Protein AF-A0A6J7ZZ21-F1 (afdb_monomer_lite)

Organism: Mytilus coruscus (NCBI:txid42192)

Structure (mmCIF, N/CA/C/O backbone):
data_AF-A0A6J7ZZ21-F1
#
_entry.id   AF-A0A6J7ZZ21-F1
#
loop_
_atom_site.group_PDB
_atom_site.id
_atom_site.type_symbol
_atom_site.label_atom_id
_atom_site.label_alt_id
_atom_site.label_comp_id
_atom_site.label_asym_id
_atom_site.label_entity_id
_atom_site.label_seq_id
_atom_site.pdbx_PDB_ins_code
_atom_site.Cartn_x
_atom_site.Cartn_y
_atom_site.Cartn_z
_atom_site.occupancy
_atom_site.B_iso_or_equiv
_atom_site.auth_seq_id
_atom_site.auth_comp_id
_atom_site.auth_asym_id
_atom_site.auth_atom_id
_atom_site.pdbx_PDB_model_num
ATOM 1 N N . MET A 1 1 ? 18.923 -5.730 -14.242 1.00 48.94 1 MET A N 1
ATOM 2 C CA . MET A 1 1 ? 19.112 -4.753 -13.134 1.00 48.94 1 MET A CA 1
ATOM 3 C C . MET A 1 1 ? 18.508 -3.430 -13.574 1.00 48.94 1 MET A C 1
ATOM 5 O O . MET A 1 1 ? 18.834 -2.994 -14.668 1.00 48.94 1 MET A O 1
ATOM 9 N N . TYR A 1 2 ? 17.588 -2.853 -12.798 1.00 64.50 2 TYR A N 1
ATOM 10 C CA . TYR A 1 2 ? 16.807 -1.683 -13.219 1.00 64.50 2 TYR A CA 1
ATOM 11 C C . TYR A 1 2 ? 16.908 -0.584 -12.157 1.00 64.50 2 TYR A C 1
ATOM 13 O O . TYR A 1 2 ? 16.143 -0.580 -11.195 1.00 64.50 2 TYR A O 1
ATOM 21 N N . SER A 1 3 ? 17.887 0.301 -12.333 1.00 72.06 3 SER A N 1
ATOM 22 C CA . SER A 1 3 ? 18.038 1.547 -11.580 1.00 72.06 3 SER A CA 1
ATOM 23 C C . SER A 1 3 ? 17.972 2.707 -12.571 1.00 72.06 3 SER A C 1
ATOM 25 O O . SER A 1 3 ? 18.449 2.561 -13.698 1.00 72.06 3 SER A O 1
ATOM 27 N N . ASP A 1 4 ? 17.393 3.841 -12.173 1.00 74.94 4 ASP A N 1
ATOM 28 C CA . ASP A 1 4 ? 17.348 5.041 -13.026 1.00 74.94 4 ASP A CA 1
ATOM 29 C C . ASP A 1 4 ? 18.760 5.605 -13.292 1.00 74.94 4 ASP A C 1
ATOM 31 O O . ASP A 1 4 ? 18.955 6.315 -14.274 1.00 74.94 4 ASP A O 1
ATOM 35 N N . GLU A 1 5 ? 19.739 5.284 -12.435 1.00 80.75 5 GLU A N 1
ATOM 36 C CA . GLU A 1 5 ? 21.124 5.769 -12.527 1.00 80.75 5 GLU A CA 1
ATOM 37 C C . GLU A 1 5 ? 22.011 4.897 -13.454 1.00 80.75 5 GLU A C 1
ATOM 39 O O . GLU A 1 5 ? 23.213 5.129 -13.558 1.00 80.75 5 GLU A O 1
ATOM 44 N N . TYR A 1 6 ? 21.453 3.876 -14.126 1.00 82.38 6 TYR A N 1
ATOM 45 C CA . TYR A 1 6 ? 22.188 3.071 -15.113 1.00 82.38 6 TYR A CA 1
ATOM 46 C C . TYR A 1 6 ? 22.111 3.685 -16.520 1.00 82.38 6 TYR A C 1
ATOM 48 O O . TYR A 1 6 ? 21.067 3.654 -17.178 1.00 82.38 6 TYR A O 1
ATOM 56 N N . GLU A 1 7 ? 23.245 4.177 -17.016 1.00 79.62 7 GLU A N 1
ATOM 57 C CA . GLU A 1 7 ? 23.373 4.687 -18.383 1.00 79.62 7 GLU A CA 1
ATOM 58 C C . GLU A 1 7 ? 23.374 3.557 -19.429 1.00 79.62 7 GLU A C 1
ATOM 60 O O . GLU A 1 7 ? 24.101 2.565 -19.333 1.00 79.62 7 GLU A O 1
ATOM 65 N N . HIS A 1 8 ? 22.546 3.700 -20.468 1.00 78.88 8 HIS A N 1
ATOM 66 C CA . HIS A 1 8 ? 22.342 2.640 -21.452 1.00 78.88 8 HIS A CA 1
ATOM 67 C C . HIS A 1 8 ? 23.545 2.476 -22.393 1.00 78.88 8 HIS A C 1
ATOM 69 O O . HIS A 1 8 ? 23.842 3.358 -23.194 1.00 78.88 8 HIS A O 1
ATOM 75 N N . GLY A 1 9 ? 24.182 1.304 -22.337 1.00 80.75 9 GLY A N 1
ATOM 76 C CA . GLY A 1 9 ? 25.373 0.962 -23.125 1.00 80.75 9 GLY A CA 1
ATOM 77 C C . GLY A 1 9 ? 26.645 0.843 -22.281 1.00 80.75 9 GLY A C 1
ATOM 78 O O . GLY A 1 9 ? 27.636 0.292 -22.757 1.00 80.75 9 GLY A O 1
ATOM 79 N N . THR A 1 10 ? 26.610 1.288 -21.023 1.00 85.69 10 THR A N 1
ATOM 80 C CA . THR A 1 10 ? 27.726 1.154 -20.082 1.00 85.69 10 THR A CA 1
ATOM 81 C C . THR A 1 10 ? 27.953 -0.311 -19.705 1.00 85.69 10 THR A C 1
ATOM 83 O O . THR A 1 10 ? 27.031 -1.027 -19.317 1.00 85.69 10 THR A O 1
ATOM 86 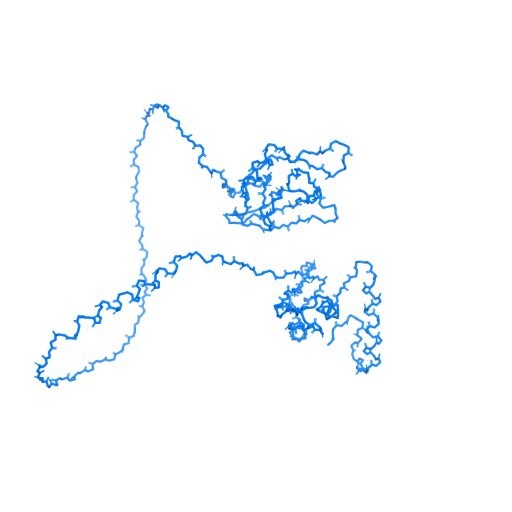N N . VAL A 1 11 ? 29.203 -0.775 -19.796 1.00 90.00 11 VAL A N 1
ATOM 87 C CA . VAL A 1 11 ? 29.568 -2.148 -19.420 1.00 90.00 11 VAL A CA 1
ATOM 88 C C . VAL A 1 11 ? 29.451 -2.313 -17.904 1.00 90.00 11 VAL A C 1
ATOM 90 O O . VAL A 1 11 ? 30.160 -1.658 -17.140 1.00 90.00 11 VAL A O 1
ATOM 93 N N . LEU A 1 12 ? 28.574 -3.222 -17.472 1.00 88.31 12 LEU A N 1
ATOM 94 C CA . LEU A 1 12 ? 28.412 -3.585 -16.066 1.00 88.31 12 LEU A CA 1
ATOM 95 C C . LEU A 1 12 ? 29.657 -4.330 -15.563 1.00 88.31 12 LEU A C 1
ATOM 97 O O . LEU A 1 12 ? 29.828 -5.524 -15.798 1.00 88.31 12 LEU A O 1
ATOM 101 N N . THR A 1 13 ? 30.517 -3.594 -14.866 1.00 93.00 13 THR A N 1
ATOM 102 C CA . THR A 1 13 ? 31.615 -4.114 -14.039 1.00 93.00 13 THR A CA 1
ATOM 103 C C . THR A 1 13 ? 31.233 -3.998 -12.565 1.00 93.00 13 THR A C 1
ATOM 105 O O . THR A 1 13 ? 30.360 -3.198 -12.230 1.00 93.00 13 THR A O 1
ATOM 108 N N . ASP A 1 14 ? 31.897 -4.740 -11.676 1.00 92.44 14 ASP A N 1
ATOM 109 C CA . ASP A 1 14 ? 31.589 -4.717 -10.235 1.00 92.44 14 ASP A CA 1
ATOM 110 C C . ASP A 1 14 ? 31.615 -3.296 -9.655 1.00 92.44 14 ASP A C 1
ATOM 112 O O . ASP A 1 14 ? 30.693 -2.900 -8.947 1.00 92.44 14 ASP A O 1
ATOM 116 N N . ARG A 1 15 ? 32.606 -2.487 -10.056 1.00 92.69 15 ARG A N 1
ATOM 117 C CA . ARG A 1 15 ? 32.701 -1.074 -9.672 1.00 92.69 15 ARG A CA 1
ATOM 118 C C . ARG A 1 15 ? 31.529 -0.239 -10.195 1.00 92.69 15 ARG A C 1
ATOM 120 O O . ARG A 1 15 ? 30.973 0.540 -9.440 1.00 92.69 15 ARG A O 1
ATOM 127 N N . VAL A 1 16 ? 31.124 -0.409 -11.456 1.00 90.56 16 VAL A N 1
ATOM 128 C CA . VAL A 1 16 ? 29.953 0.305 -12.007 1.00 90.56 16 VAL A CA 1
ATOM 129 C C . VAL A 1 16 ? 28.674 -0.091 -11.259 1.00 90.56 16 VAL A C 1
ATOM 131 O O . VAL A 1 16 ? 27.819 0.751 -11.009 1.00 90.56 16 VAL A O 1
ATOM 134 N N . ILE A 1 17 ? 28.544 -1.359 -10.861 1.00 89.06 17 ILE A N 1
ATOM 135 C CA . ILE A 1 17 ? 27.413 -1.838 -10.055 1.00 89.06 17 ILE A CA 1
ATOM 136 C C . ILE A 1 17 ? 27.442 -1.221 -8.645 1.00 89.06 17 ILE A C 1
ATOM 138 O O . ILE A 1 17 ? 26.391 -0.828 -8.141 1.00 89.06 17 ILE A O 1
ATOM 142 N N . GLU A 1 18 ? 28.621 -1.097 -8.030 1.00 91.38 18 GLU A N 1
ATOM 143 C CA . GLU A 1 18 ? 28.828 -0.436 -6.734 1.00 91.38 18 GLU A CA 1
ATOM 144 C C . GLU A 1 18 ? 28.534 1.075 -6.800 1.00 91.38 18 GLU A C 1
ATOM 146 O O . GLU A 1 18 ? 27.751 1.576 -5.991 1.00 91.38 18 GLU A O 1
ATOM 151 N N . ASP A 1 19 ? 29.050 1.775 -7.817 1.00 92.12 19 ASP A N 1
ATOM 152 C CA . ASP A 1 19 ? 28.809 3.201 -8.071 1.00 92.12 19 ASP A CA 1
ATOM 153 C C . ASP A 1 19 ? 27.297 3.486 -8.263 1.00 92.12 19 ASP A C 1
ATOM 155 O O . ASP A 1 19 ? 26.768 4.459 -7.720 1.00 92.12 19 ASP A O 1
ATOM 159 N N . ILE A 1 20 ? 26.564 2.636 -9.001 1.00 90.69 20 ILE A N 1
ATOM 160 C CA . ILE A 1 20 ? 25.097 2.746 -9.176 1.00 90.69 20 ILE A CA 1
ATOM 161 C C . ILE A 1 20 ? 24.361 2.422 -7.863 1.00 90.69 20 ILE A C 1
ATOM 163 O O . ILE A 1 20 ? 23.366 3.073 -7.529 1.00 90.69 20 ILE A O 1
ATOM 167 N N . PHE A 1 21 ? 24.841 1.439 -7.095 1.00 90.00 21 PHE A N 1
ATOM 168 C CA . PHE A 1 21 ? 24.252 1.069 -5.807 1.00 90.00 21 PHE A CA 1
ATOM 169 C C . PHE A 1 21 ? 24.362 2.194 -4.774 1.00 90.00 21 PHE A C 1
ATOM 171 O O . PHE A 1 21 ? 23.358 2.530 -4.139 1.00 90.00 21 PHE A O 1
ATOM 178 N N . GLU A 1 22 ? 25.530 2.830 -4.631 1.00 91.25 22 GLU A N 1
ATOM 179 C CA . GLU A 1 22 ? 25.671 3.981 -3.735 1.00 91.25 22 GLU A CA 1
ATOM 180 C C . GLU A 1 22 ? 24.749 5.131 -4.167 1.00 91.25 22 GLU A C 1
ATOM 182 O O . GLU A 1 22 ? 24.033 5.689 -3.328 1.00 91.25 22 GLU A O 1
ATOM 187 N N . GLN A 1 23 ? 24.686 5.443 -5.467 1.00 89.75 23 GLN A N 1
ATOM 188 C CA . GLN A 1 23 ? 23.820 6.503 -5.992 1.00 89.75 23 GLN A CA 1
ATOM 189 C C . GLN A 1 23 ? 22.333 6.258 -5.686 1.00 89.75 23 GLN A C 1
ATOM 191 O O . GLN A 1 23 ? 21.669 7.160 -5.163 1.00 89.75 23 GLN A O 1
ATOM 196 N N . GLU A 1 24 ? 21.805 5.048 -5.909 1.00 88.94 24 GLU A N 1
ATOM 197 C CA . GLU A 1 24 ? 20.402 4.746 -5.589 1.00 88.94 24 GLU A CA 1
ATOM 198 C C . GLU A 1 24 ? 20.129 4.821 -4.077 1.00 88.94 24 GLU A C 1
ATOM 200 O O . GLU A 1 24 ? 19.137 5.421 -3.654 1.00 88.94 24 GLU A O 1
ATOM 205 N N . ILE A 1 25 ? 21.020 4.289 -3.233 1.00 88.69 25 ILE A N 1
ATOM 206 C CA . ILE A 1 25 ? 20.873 4.377 -1.771 1.00 88.69 25 ILE A CA 1
ATOM 207 C C . ILE A 1 25 ? 20.900 5.843 -1.304 1.00 88.69 25 ILE A C 1
ATOM 209 O O . ILE A 1 25 ? 20.062 6.259 -0.496 1.00 88.69 25 ILE A O 1
ATOM 213 N N . MET A 1 26 ? 21.799 6.666 -1.847 1.00 89.94 26 MET A N 1
ATOM 214 C CA . MET A 1 26 ? 21.914 8.094 -1.525 1.00 89.94 26 MET A CA 1
ATOM 215 C C . MET A 1 26 ? 20.734 8.928 -2.052 1.00 89.94 26 MET A C 1
ATOM 217 O O . MET A 1 26 ? 20.328 9.904 -1.412 1.00 89.94 26 MET A O 1
ATOM 221 N N . LYS A 1 27 ? 20.125 8.524 -3.171 1.00 87.50 27 LYS A N 1
ATOM 222 C CA . LYS A 1 27 ? 18.859 9.062 -3.692 1.00 87.50 27 LYS A CA 1
ATOM 223 C C . LYS A 1 27 ? 17.683 8.705 -2.779 1.00 87.50 27 LYS A C 1
ATOM 225 O O . LYS A 1 27 ? 16.914 9.594 -2.408 1.00 87.50 27 LYS A O 1
ATOM 230 N N . VAL A 1 28 ? 17.577 7.446 -2.350 1.00 87.50 28 VAL A N 1
ATOM 231 C CA . VAL A 1 28 ? 16.485 6.948 -1.495 1.00 87.50 28 VAL A CA 1
ATOM 232 C C . VAL A 1 28 ? 16.473 7.593 -0.104 1.00 87.50 28 VAL A C 1
ATOM 234 O O . VAL A 1 28 ? 15.395 7.838 0.436 1.00 87.50 28 VAL A O 1
ATOM 237 N N . ARG A 1 29 ? 17.632 7.980 0.448 1.00 86.19 29 ARG A N 1
ATOM 238 C CA . ARG A 1 29 ? 17.735 8.722 1.728 1.00 86.19 29 ARG A CA 1
ATOM 239 C C . ARG A 1 29 ? 16.997 10.074 1.752 1.00 86.19 29 ARG A C 1
ATOM 241 O O . ARG A 1 29 ? 16.808 10.632 2.833 1.00 86.19 29 ARG A O 1
ATOM 248 N N . LYS A 1 30 ? 16.599 10.628 0.601 1.00 86.69 30 LYS A N 1
ATOM 249 C CA . LYS A 1 30 ? 15.877 11.908 0.498 1.00 86.69 30 LYS A CA 1
ATOM 250 C C . LYS A 1 30 ? 14.375 11.705 0.739 1.00 86.69 30 LYS A C 1
ATOM 252 O O . LYS A 1 30 ? 13.786 10.738 0.268 1.00 86.69 30 LYS A O 1
ATOM 257 N N . SER A 1 31 ? 13.731 12.633 1.449 1.00 82.50 31 SER A N 1
ATOM 258 C CA . SER A 1 31 ? 12.280 12.567 1.691 1.00 82.50 31 SER A CA 1
ATOM 259 C C . SER A 1 31 ? 11.491 12.629 0.377 1.00 82.50 31 SER A C 1
ATOM 261 O O . SER A 1 31 ? 11.836 13.406 -0.513 1.00 82.50 31 SER A O 1
ATOM 263 N N . LYS A 1 32 ? 10.417 11.832 0.275 1.00 80.88 32 LYS A N 1
ATOM 264 C CA . LYS A 1 32 ? 9.595 11.632 -0.939 1.00 80.88 32 LYS A CA 1
ATOM 265 C C . LYS A 1 32 ? 10.346 11.008 -2.134 1.00 80.88 32 LYS A C 1
ATOM 267 O O . LYS A 1 32 ? 9.912 11.169 -3.273 1.00 80.88 32 LYS A O 1
ATOM 272 N N . SER A 1 33 ? 11.447 10.297 -1.889 1.00 84.44 33 SER A N 1
ATOM 273 C CA . SER A 1 33 ? 12.094 9.447 -2.892 1.00 84.44 33 SER A CA 1
ATOM 274 C C . SER A 1 33 ? 11.173 8.311 -3.369 1.00 84.44 33 SER A C 1
ATOM 276 O O . SER A 1 33 ? 10.259 7.880 -2.664 1.00 84.44 33 SER A O 1
ATOM 278 N N . ILE A 1 34 ? 11.426 7.820 -4.584 1.00 84.25 34 ILE A N 1
ATOM 279 C CA . ILE A 1 34 ? 10.888 6.546 -5.081 1.00 84.25 34 ILE A CA 1
ATOM 280 C C . ILE A 1 34 ? 11.927 5.467 -4.755 1.00 84.25 34 ILE A C 1
ATOM 282 O O . ILE A 1 34 ? 13.125 5.720 -4.889 1.00 84.25 34 ILE A O 1
ATOM 286 N N . VAL A 1 35 ? 11.474 4.286 -4.331 1.00 86.44 35 VAL A N 1
ATOM 287 C CA . VAL A 1 35 ? 12.334 3.129 -4.028 1.00 86.44 35 VAL A CA 1
ATOM 288 C C . VAL A 1 35 ? 12.239 2.069 -5.128 1.00 86.44 35 VAL A C 1
ATOM 290 O O . VAL A 1 35 ? 11.198 1.925 -5.770 1.00 86.44 35 VAL A O 1
ATOM 293 N N . GLY A 1 36 ? 13.332 1.346 -5.353 1.00 88.31 36 GLY A N 1
ATOM 294 C CA . GLY A 1 36 ? 13.475 0.280 -6.335 1.00 88.31 36 GLY A CA 1
ATOM 295 C C . GLY A 1 36 ? 13.470 -1.126 -5.724 1.00 88.31 36 GLY A C 1
ATOM 296 O O . GLY A 1 36 ? 13.055 -1.368 -4.587 1.00 88.31 36 GLY A O 1
ATOM 297 N N . ILE A 1 37 ? 13.948 -2.092 -6.512 1.00 90.69 37 ILE A N 1
ATOM 298 C CA . ILE A 1 37 ? 13.979 -3.514 -6.137 1.00 90.69 37 ILE A CA 1
ATOM 299 C C . ILE A 1 37 ? 14.973 -3.790 -4.995 1.00 90.69 37 ILE A C 1
ATOM 301 O O . ILE A 1 37 ? 14.740 -4.672 -4.169 1.00 90.69 37 ILE A O 1
ATOM 305 N N . TRP A 1 38 ? 16.053 -3.009 -4.883 1.00 91.12 38 TRP A N 1
ATOM 306 C CA . TRP A 1 38 ? 17.060 -3.175 -3.833 1.00 91.12 38 TRP A CA 1
ATOM 307 C C . TRP A 1 38 ? 16.510 -2.936 -2.427 1.00 91.12 38 TRP A C 1
ATOM 309 O O . TRP A 1 38 ? 16.866 -3.666 -1.499 1.00 91.12 38 TRP A O 1
ATOM 319 N N . GLN A 1 39 ? 15.566 -2.009 -2.256 1.00 91.94 39 GLN A N 1
ATOM 320 C CA . GLN A 1 39 ? 14.919 -1.824 -0.958 1.00 91.94 39 GLN A CA 1
ATOM 321 C C . GLN A 1 39 ? 13.932 -2.962 -0.646 1.00 91.94 39 GLN A C 1
ATOM 323 O O . GLN A 1 39 ? 13.728 -3.254 0.528 1.00 91.94 39 GLN A O 1
ATOM 328 N N . MET A 1 40 ? 13.409 -3.690 -1.645 1.00 93.25 40 MET A N 1
ATOM 329 C CA . MET A 1 40 ? 12.654 -4.933 -1.406 1.00 93.25 40 MET A CA 1
ATOM 330 C C . MET A 1 40 ? 13.560 -6.080 -0.923 1.00 93.25 40 MET A C 1
ATOM 332 O O . MET A 1 40 ? 13.185 -6.793 0.007 1.00 93.25 40 MET A O 1
ATOM 336 N N . PHE A 1 41 ? 14.768 -6.225 -1.485 1.00 94.00 41 PHE A N 1
ATOM 337 C CA . PHE A 1 41 ? 15.785 -7.173 -0.994 1.00 94.00 41 PHE A CA 1
ATOM 338 C C . PHE A 1 41 ? 16.240 -6.860 0.443 1.00 94.00 41 PHE A C 1
ATOM 340 O O . PHE A 1 41 ? 16.414 -7.767 1.262 1.00 94.00 41 PHE A O 1
ATOM 347 N N . ALA A 1 42 ? 16.406 -5.577 0.778 1.00 93.19 42 ALA A N 1
ATOM 348 C CA . ALA A 1 42 ? 16.677 -5.160 2.152 1.00 93.19 42 ALA A CA 1
ATOM 349 C C . ALA A 1 42 ? 15.482 -5.460 3.077 1.00 93.19 42 ALA A C 1
ATOM 351 O O . ALA A 1 42 ? 15.660 -6.000 4.171 1.00 93.19 42 ALA A O 1
ATOM 352 N N . LEU A 1 43 ? 14.257 -5.169 2.625 1.00 94.50 43 LEU A N 1
ATOM 353 C CA . LEU A 1 43 ? 13.034 -5.347 3.405 1.00 94.50 43 LEU A CA 1
ATOM 354 C C . LEU A 1 43 ? 12.744 -6.821 3.737 1.00 94.50 43 LEU A C 1
ATOM 356 O O . LEU A 1 43 ? 12.359 -7.087 4.873 1.00 94.50 43 LEU A O 1
ATOM 360 N N . SER A 1 44 ? 12.981 -7.781 2.829 1.00 96.06 44 SER A N 1
ATOM 361 C CA . SER A 1 44 ? 12.804 -9.216 3.144 1.00 96.06 44 SER A CA 1
ATOM 362 C C . SER A 1 44 ? 13.706 -9.653 4.305 1.00 96.06 44 SER A C 1
ATOM 364 O O . SER A 1 44 ? 13.274 -10.352 5.224 1.00 96.06 44 SER A O 1
ATOM 366 N N . SER A 1 45 ? 14.946 -9.154 4.308 1.00 95.19 45 SER A N 1
ATOM 367 C CA . SER A 1 45 ? 15.956 -9.447 5.326 1.00 95.19 45 SER A CA 1
ATOM 368 C C . SER A 1 45 ? 15.658 -8.767 6.669 1.00 95.19 45 SER A C 1
ATOM 370 O O . SER A 1 45 ? 15.881 -9.372 7.717 1.00 95.19 45 SER A O 1
ATOM 372 N N . VAL A 1 46 ? 15.112 -7.544 6.661 1.00 94.81 46 VAL A N 1
ATOM 373 C CA . VAL A 1 46 ? 14.681 -6.823 7.877 1.00 94.81 46 VAL A CA 1
ATOM 374 C C . VAL A 1 46 ? 13.422 -7.448 8.486 1.00 94.81 46 VAL A C 1
ATOM 376 O O . VAL A 1 46 ? 13.368 -7.658 9.696 1.00 94.81 46 VAL A O 1
ATOM 379 N N . LEU A 1 47 ? 12.428 -7.794 7.662 1.00 94.50 47 LEU A N 1
ATOM 380 C CA . LEU A 1 47 ? 11.188 -8.447 8.105 1.00 94.50 47 LEU A CA 1
ATOM 381 C C . LEU A 1 47 ? 11.371 -9.934 8.445 1.00 94.50 47 LEU A C 1
ATOM 383 O O . LEU A 1 47 ? 10.438 -10.560 8.947 1.00 94.50 47 LEU A O 1
ATOM 387 N N . LYS A 1 48 ? 12.552 -10.501 8.163 1.00 95.75 48 LYS A N 1
ATOM 388 C CA . LYS A 1 48 ? 12.886 -11.925 8.320 1.00 95.75 48 LYS A CA 1
ATOM 389 C C . LYS A 1 48 ? 11.898 -12.862 7.613 1.00 95.75 48 LYS A C 1
ATOM 391 O O . LYS A 1 48 ? 11.620 -13.967 8.083 1.00 95.75 48 LYS A O 1
ATOM 396 N N . ARG A 1 49 ? 11.345 -12.412 6.485 1.00 96.06 49 ARG A N 1
ATOM 397 C CA . ARG A 1 49 ? 10.309 -13.110 5.713 1.00 96.06 49 ARG A CA 1
ATOM 398 C C . ARG A 1 49 ? 10.502 -12.878 4.214 1.00 96.06 49 ARG A C 1
ATOM 400 O O . ARG A 1 49 ? 10.869 -11.767 3.830 1.00 96.06 49 ARG A O 1
ATOM 407 N N . PRO A 1 50 ? 10.212 -13.872 3.363 1.00 97.00 50 PRO A N 1
ATOM 408 C CA . PRO A 1 50 ? 10.206 -13.700 1.919 1.00 97.00 50 PRO A CA 1
ATOM 409 C C . PRO A 1 50 ? 9.213 -12.628 1.475 1.00 97.00 50 PRO A C 1
ATOM 411 O O . PRO A 1 50 ? 8.155 -12.440 2.082 1.00 97.00 50 PRO A O 1
ATOM 414 N N . ILE A 1 51 ? 9.523 -11.972 0.363 1.00 97.44 51 ILE A N 1
ATOM 415 C CA . ILE A 1 51 ? 8.633 -11.022 -0.300 1.00 97.44 51 ILE A CA 1
ATOM 416 C C . ILE A 1 51 ? 8.382 -11.514 -1.719 1.00 97.44 51 ILE A C 1
ATOM 418 O O . ILE A 1 51 ? 9.316 -11.675 -2.499 1.00 97.44 51 ILE A O 1
ATOM 422 N N . PHE A 1 52 ? 7.123 -11.737 -2.087 1.00 97.38 52 PHE A N 1
ATOM 423 C CA . PHE A 1 52 ? 6.775 -11.958 -3.484 1.00 97.38 52 PHE A CA 1
ATOM 424 C C . PHE A 1 52 ? 6.552 -10.603 -4.158 1.00 97.38 52 PHE A C 1
ATOM 426 O O . PHE A 1 52 ? 5.584 -9.894 -3.870 1.00 97.38 52 PHE A O 1
ATOM 433 N N . SER A 1 53 ? 7.467 -10.246 -5.054 1.00 97.44 53 SER A N 1
ATOM 434 C CA . SER A 1 53 ? 7.436 -9.014 -5.830 1.00 97.44 53 SER A CA 1
ATOM 435 C C . SER A 1 53 ? 6.494 -9.192 -7.021 1.00 97.44 53 SER A C 1
ATOM 437 O O . SER A 1 53 ? 6.786 -9.904 -7.980 1.00 97.44 53 SER A O 1
ATOM 439 N N . VAL A 1 54 ? 5.304 -8.597 -6.946 1.00 96.44 54 VAL A N 1
ATOM 440 C CA . VAL A 1 54 ? 4.250 -8.741 -7.956 1.00 96.44 54 VAL A CA 1
ATOM 441 C C . VAL A 1 54 ? 4.356 -7.593 -8.959 1.00 96.44 54 VAL A C 1
ATOM 443 O O . VAL A 1 54 ? 3.670 -6.580 -8.855 1.00 96.44 54 VAL A O 1
ATOM 446 N N . TYR A 1 55 ? 5.211 -7.725 -9.976 1.00 95.19 55 TYR A N 1
ATOM 447 C CA . TYR A 1 55 ? 5.096 -6.851 -11.155 1.00 95.19 55 TYR A CA 1
ATOM 448 C C . TYR A 1 55 ? 3.754 -7.125 -11.877 1.00 95.19 55 TYR A C 1
ATOM 450 O O . TYR A 1 55 ? 3.329 -8.288 -11.905 1.00 95.19 55 TYR A O 1
ATOM 458 N N . PRO A 1 56 ? 3.076 -6.135 -12.488 1.00 93.00 56 PRO A N 1
ATOM 459 C CA . PRO A 1 56 ? 1.870 -6.360 -13.293 1.00 93.00 56 PRO A CA 1
ATOM 460 C C . PRO A 1 56 ? 2.181 -6.948 -14.682 1.00 93.00 56 PRO A C 1
ATOM 462 O O . PRO A 1 56 ? 3.336 -7.068 -15.094 1.00 93.00 56 PRO A O 1
ATOM 465 N N . LYS A 1 57 ? 1.143 -7.305 -15.451 1.00 91.62 57 LYS A N 1
ATOM 466 C CA . LYS A 1 57 ? 1.251 -7.602 -16.896 1.00 91.62 57 LYS A CA 1
ATOM 467 C C . LYS A 1 57 ? 1.191 -6.298 -17.722 1.00 91.62 57 LYS A C 1
ATOM 469 O O . LYS A 1 57 ? 0.290 -6.120 -18.534 1.00 91.62 57 LYS A O 1
ATOM 474 N N . LYS A 1 58 ? 2.109 -5.360 -17.456 1.00 89.62 58 LYS A N 1
ATOM 475 C CA . LYS A 1 58 ? 2.237 -4.055 -18.141 1.00 89.62 58 LYS A CA 1
ATOM 476 C C . LYS A 1 58 ? 3.710 -3.675 -18.324 1.00 89.62 58 LYS A C 1
ATOM 478 O O . LYS A 1 58 ? 4.566 -4.211 -17.624 1.00 89.62 58 LYS A O 1
ATOM 483 N N . GLY A 1 59 ? 3.989 -2.730 -19.220 1.00 87.31 59 GLY A N 1
ATOM 484 C CA . GLY A 1 59 ? 5.339 -2.245 -19.506 1.00 87.31 59 GLY A CA 1
ATOM 485 C C . GLY A 1 59 ? 6.177 -3.267 -20.272 1.00 87.31 59 GLY A C 1
ATOM 486 O O . GLY A 1 59 ? 5.647 -4.150 -20.947 1.00 87.31 59 GLY A O 1
ATOM 487 N N . ASN A 1 60 ? 7.499 -3.146 -20.161 1.00 84.38 60 ASN A N 1
ATOM 488 C CA . ASN A 1 60 ? 8.450 -4.017 -20.847 1.00 84.38 60 ASN A CA 1
ATOM 489 C C . ASN A 1 60 ? 8.398 -5.471 -20.296 1.00 84.38 60 ASN A C 1
ATOM 491 O O . ASN A 1 60 ? 8.665 -5.680 -19.107 1.00 84.38 60 ASN A O 1
ATOM 495 N N . PRO A 1 61 ? 8.124 -6.497 -21.133 1.00 85.75 61 PRO A N 1
ATOM 496 C CA . PRO A 1 61 ? 8.083 -7.898 -20.703 1.00 85.75 61 PRO A CA 1
ATOM 497 C C . PRO A 1 61 ? 9.407 -8.453 -20.156 1.00 85.75 61 PRO A C 1
ATOM 499 O O . PRO A 1 61 ? 9.376 -9.413 -19.390 1.00 85.75 61 PRO A O 1
ATOM 502 N N . VAL A 1 62 ? 10.557 -7.874 -20.522 1.00 85.56 62 VAL A N 1
ATOM 503 C CA . VAL A 1 62 ? 11.870 -8.247 -19.964 1.00 85.56 62 VAL A CA 1
ATOM 504 C C . VAL A 1 62 ? 11.969 -7.780 -18.513 1.00 85.56 62 VAL A C 1
ATOM 506 O O . VAL A 1 62 ? 12.235 -8.584 -17.629 1.00 85.56 62 VAL A O 1
ATOM 509 N N . VAL A 1 63 ? 11.620 -6.518 -18.245 1.00 84.88 63 VAL A N 1
ATOM 510 C CA . VAL A 1 63 ? 11.578 -5.945 -16.886 1.00 84.88 63 VAL A CA 1
ATOM 511 C C . VAL A 1 63 ? 10.605 -6.715 -15.991 1.00 84.88 63 VAL A C 1
ATOM 513 O O . VAL A 1 63 ? 10.886 -6.950 -14.818 1.00 84.88 63 VAL A O 1
ATOM 516 N N . ARG A 1 64 ? 9.491 -7.205 -16.554 1.00 89.62 64 ARG A N 1
ATOM 517 C CA . ARG A 1 64 ? 8.591 -8.118 -15.841 1.00 89.62 64 ARG A CA 1
ATOM 518 C C . ARG A 1 64 ? 9.285 -9.417 -15.399 1.00 89.62 64 ARG A C 1
ATOM 520 O O . ARG A 1 64 ? 8.950 -9.895 -14.323 1.00 89.62 64 ARG A O 1
ATOM 527 N N . LYS A 1 65 ? 10.196 -10.007 -16.183 1.00 88.12 65 LYS A N 1
ATOM 528 C CA . LYS A 1 65 ? 10.924 -11.229 -15.776 1.00 88.12 65 LYS A CA 1
ATOM 529 C C . LYS A 1 65 ? 11.854 -10.951 -14.591 1.00 88.12 65 LYS A C 1
ATOM 531 O O . LYS A 1 65 ? 11.847 -11.721 -13.639 1.00 88.12 65 LYS A O 1
ATOM 536 N N . ASP A 1 66 ? 12.571 -9.829 -14.630 1.00 88.56 66 ASP A N 1
ATOM 537 C CA . ASP A 1 66 ? 13.499 -9.406 -13.571 1.00 88.56 66 ASP A CA 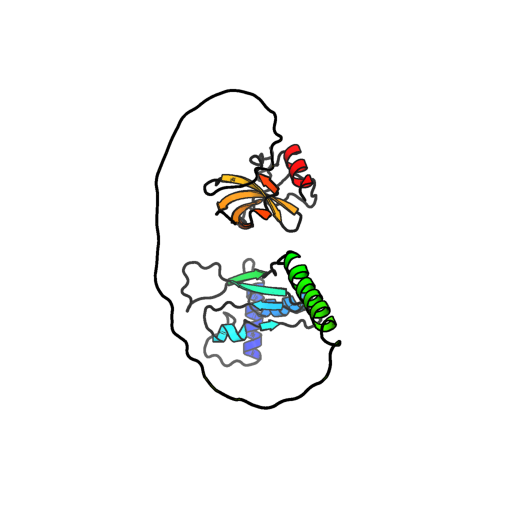1
ATOM 538 C C . ASP A 1 66 ? 12.784 -9.010 -12.263 1.00 88.56 66 ASP A C 1
ATOM 540 O O . ASP A 1 66 ? 13.349 -9.178 -11.186 1.00 88.56 66 ASP A O 1
ATOM 544 N N . LEU A 1 67 ? 11.564 -8.458 -12.336 1.00 92.44 67 LEU A N 1
ATOM 545 C CA . LEU A 1 67 ? 10.874 -7.852 -11.183 1.00 92.44 67 LEU A CA 1
ATOM 546 C C . LEU A 1 67 ? 9.607 -8.594 -10.713 1.00 92.44 67 LEU A C 1
ATOM 548 O O . LEU A 1 67 ? 9.026 -8.213 -9.697 1.00 92.44 67 LEU A O 1
ATOM 552 N N . HIS A 1 68 ? 9.156 -9.642 -11.412 1.00 95.25 68 HIS A N 1
ATOM 553 C CA . HIS A 1 68 ? 8.050 -10.508 -10.975 1.00 95.25 68 HIS A CA 1
ATOM 554 C C . HIS A 1 68 ? 8.582 -11.805 -10.349 1.00 95.25 68 HIS A C 1
ATOM 556 O O . HIS A 1 68 ? 8.482 -12.880 -10.943 1.00 95.25 68 HIS A O 1
ATOM 562 N N . MET A 1 69 ? 9.183 -11.696 -9.165 1.00 95.44 69 MET A N 1
ATOM 563 C CA . MET A 1 69 ? 9.925 -12.787 -8.527 1.00 95.44 69 MET A CA 1
ATOM 564 C C . MET A 1 69 ? 9.670 -12.898 -7.023 1.00 95.44 69 MET A C 1
ATOM 566 O O . MET A 1 69 ? 9.312 -11.926 -6.355 1.00 95.44 69 MET A O 1
ATOM 570 N N . ARG A 1 70 ? 9.912 -14.093 -6.476 1.00 96.38 70 ARG A N 1
ATOM 571 C CA . ARG A 1 70 ? 10.030 -14.307 -5.033 1.00 96.38 70 ARG A CA 1
ATOM 572 C C . ARG A 1 70 ? 11.436 -13.904 -4.577 1.00 96.38 70 ARG A C 1
ATOM 574 O O . ARG A 1 70 ? 12.427 -14.331 -5.156 1.00 96.38 70 ARG A O 1
ATOM 581 N N . ILE A 1 71 ? 11.490 -13.068 -3.549 1.00 96.50 71 ILE A N 1
ATOM 582 C CA . ILE A 1 71 ? 12.698 -12.580 -2.890 1.00 96.50 71 ILE A CA 1
ATOM 583 C C . ILE A 1 71 ? 12.784 -13.287 -1.540 1.00 96.50 71 ILE A C 1
ATOM 585 O O . ILE A 1 71 ? 11.943 -13.043 -0.674 1.00 96.50 71 ILE A O 1
ATOM 589 N N . GLU A 1 72 ? 13.780 -14.144 -1.339 1.00 95.81 72 GLU A N 1
ATOM 590 C CA . GLU A 1 72 ? 13.980 -14.798 -0.041 1.00 95.81 72 GLU A CA 1
ATOM 591 C C . GLU A 1 72 ? 14.576 -13.834 1.004 1.00 95.81 72 GLU A C 1
ATOM 593 O O . GLU A 1 72 ? 15.123 -12.773 0.681 1.00 95.81 72 GLU A O 1
ATOM 598 N N . SER A 1 73 ? 14.463 -14.193 2.285 1.00 93.44 73 SER A N 1
ATOM 599 C CA . SER A 1 73 ? 15.159 -13.502 3.378 1.00 93.44 73 SER A CA 1
ATOM 600 C C . SER A 1 73 ? 16.531 -14.133 3.617 1.00 93.44 73 SER A C 1
ATOM 602 O O . SER A 1 73 ? 16.648 -15.355 3.635 1.00 93.44 73 SER A O 1
ATOM 604 N N . ARG A 1 74 ? 17.561 -13.324 3.909 1.00 88.50 74 ARG A N 1
ATOM 605 C CA . ARG A 1 74 ? 18.869 -13.843 4.368 1.00 88.50 74 ARG A CA 1
ATOM 606 C C . ARG A 1 74 ? 18.807 -14.530 5.739 1.00 88.50 74 ARG A C 1
ATOM 608 O O . ARG A 1 74 ? 19.692 -15.307 6.066 1.00 88.50 74 ARG A O 1
ATOM 615 N N . ASN A 1 75 ? 17.799 -14.204 6.549 1.00 86.12 75 ASN A N 1
ATOM 616 C CA . ASN A 1 75 ? 17.555 -14.774 7.874 1.00 86.12 75 ASN A CA 1
ATOM 617 C C . ASN A 1 75 ? 16.043 -14.984 8.013 1.00 86.12 75 ASN A C 1
ATOM 619 O O . ASN A 1 75 ? 15.315 -14.034 8.301 1.00 86.12 75 ASN A O 1
ATOM 623 N N . GLU A 1 76 ? 15.542 -16.179 7.714 1.00 84.69 76 GLU A N 1
ATOM 624 C CA . GLU A 1 76 ? 14.102 -16.456 7.689 1.00 84.69 76 GLU A CA 1
ATOM 625 C C . GLU A 1 76 ? 13.554 -16.856 9.071 1.00 84.69 76 GLU A C 1
ATOM 627 O O . GLU A 1 76 ? 14.180 -17.607 9.814 1.00 84.69 76 GLU A O 1
ATOM 632 N N . VAL A 1 77 ? 12.369 -16.340 9.410 1.00 86.81 77 VAL A N 1
ATOM 633 C CA . VAL A 1 77 ? 11.569 -16.708 10.597 1.00 86.81 77 VAL A CA 1
ATOM 634 C C . VAL A 1 77 ? 10.179 -17.233 10.198 1.00 86.81 77 VAL A C 1
ATOM 636 O O . VAL A 1 77 ? 9.520 -17.905 10.986 1.00 86.81 77 VAL A O 1
ATOM 639 N N . SER A 1 78 ? 9.716 -16.969 8.970 1.00 89.31 78 SER A N 1
ATOM 640 C CA . SER A 1 78 ? 8.505 -17.582 8.412 1.00 89.31 78 SER A CA 1
ATOM 641 C C . SER A 1 78 ? 8.560 -17.612 6.885 1.00 89.31 78 SER A C 1
ATOM 643 O O . SER A 1 78 ? 8.735 -16.570 6.258 1.00 89.31 78 SER A O 1
ATOM 645 N N . SER A 1 79 ? 8.335 -18.794 6.307 1.00 89.06 79 SER A N 1
ATOM 646 C CA . SER A 1 79 ? 8.356 -19.063 4.860 1.00 89.06 79 SER A CA 1
ATOM 647 C C . SER A 1 79 ? 7.141 -18.538 4.086 1.00 89.06 79 SER A C 1
ATOM 649 O O . SER A 1 79 ? 7.145 -18.527 2.847 1.00 89.06 79 SER A O 1
ATOM 651 N N . ILE A 1 80 ? 6.109 -18.076 4.806 1.00 91.81 80 ILE A N 1
ATOM 652 C CA . ILE A 1 80 ? 4.908 -17.455 4.241 1.00 91.81 80 ILE A CA 1
ATOM 653 C C . ILE A 1 80 ? 5.307 -16.085 3.665 1.00 91.81 80 ILE A C 1
ATOM 655 O O . ILE A 1 80 ? 5.645 -15.182 4.444 1.00 91.81 80 ILE A O 1
ATOM 659 N N . PRO A 1 81 ? 5.253 -15.885 2.336 1.00 94.25 81 PRO A N 1
ATOM 660 C CA . PRO A 1 81 ? 5.693 -14.642 1.722 1.00 94.25 81 PRO A CA 1
ATOM 661 C C . PRO A 1 81 ? 4.723 -13.492 2.012 1.00 94.25 81 PRO A C 1
ATOM 663 O O . PRO A 1 81 ? 3.515 -13.687 2.148 1.00 94.25 81 PRO A O 1
ATOM 666 N N . LEU A 1 82 ? 5.252 -12.272 2.054 1.00 95.56 82 LEU A N 1
ATOM 667 C CA . LEU A 1 82 ? 4.461 -11.048 1.948 1.00 95.56 82 LEU A CA 1
ATOM 668 C C . LEU A 1 82 ? 4.374 -10.648 0.473 1.00 95.56 82 LEU A C 1
ATOM 670 O O . LEU A 1 82 ? 5.398 -10.551 -0.198 1.00 95.56 82 LEU A O 1
ATOM 674 N N . TYR A 1 83 ? 3.174 -10.413 -0.050 1.00 97.06 83 TYR A N 1
ATOM 675 C CA . TYR A 1 83 ? 2.993 -10.024 -1.449 1.00 97.06 83 TYR A CA 1
ATOM 676 C C . TYR A 1 83 ? 2.950 -8.496 -1.566 1.00 97.06 83 TYR A C 1
ATOM 678 O O . TYR A 1 83 ? 2.135 -7.841 -0.915 1.00 97.06 83 TYR A O 1
ATOM 686 N N . ILE A 1 84 ? 3.820 -7.925 -2.400 1.00 97.25 84 ILE A N 1
ATOM 687 C CA . ILE A 1 84 ? 3.900 -6.477 -2.643 1.00 97.25 84 ILE A CA 1
ATOM 688 C C . ILE A 1 84 ? 3.860 -6.243 -4.152 1.00 97.25 84 ILE A C 1
ATOM 690 O O . ILE A 1 84 ? 4.683 -6.787 -4.886 1.00 97.25 84 ILE A O 1
ATOM 694 N N . MET A 1 85 ? 2.903 -5.443 -4.624 1.00 96.50 85 MET A N 1
ATOM 695 C CA . MET A 1 85 ? 2.677 -5.192 -6.046 1.00 96.50 85 MET A CA 1
ATOM 696 C C . MET A 1 85 ? 3.215 -3.840 -6.500 1.00 96.50 85 MET A C 1
ATOM 698 O O . MET A 1 85 ? 2.939 -2.804 -5.893 1.00 96.50 85 MET A O 1
ATOM 702 N N . TRP A 1 86 ? 3.928 -3.860 -7.626 1.00 94.94 86 TRP A N 1
ATOM 703 C CA . TRP A 1 86 ? 4.363 -2.661 -8.333 1.00 94.94 86 TRP A CA 1
ATOM 704 C C . TRP A 1 86 ? 3.159 -1.987 -8.990 1.00 94.94 86 TRP A C 1
ATOM 706 O O . TRP A 1 86 ? 2.407 -2.603 -9.748 1.00 94.94 86 TRP A O 1
ATOM 716 N N . THR A 1 87 ? 2.991 -0.698 -8.728 1.00 93.38 87 THR A N 1
ATOM 717 C CA . THR A 1 87 ? 1.887 0.127 -9.226 1.00 93.38 87 THR A CA 1
ATOM 718 C C . THR A 1 87 ? 2.416 1.475 -9.720 1.00 93.38 87 THR A C 1
ATOM 720 O O . THR A 1 87 ? 3.601 1.790 -9.582 1.00 93.38 87 THR A O 1
ATOM 723 N N . THR A 1 88 ? 1.550 2.274 -10.345 1.00 91.44 88 THR A N 1
ATOM 724 C CA . THR A 1 88 ? 1.897 3.635 -10.764 1.00 91.44 88 THR A CA 1
ATOM 725 C C . THR A 1 88 ? 0.784 4.600 -10.377 1.00 91.44 88 THR A C 1
ATOM 727 O O . THR A 1 88 ? -0.392 4.289 -10.556 1.00 91.44 88 THR A O 1
ATOM 730 N N . THR A 1 89 ? 1.147 5.771 -9.857 1.00 89.38 89 THR A N 1
ATOM 731 C CA . THR A 1 89 ? 0.223 6.897 -9.622 1.00 89.38 89 THR A CA 1
ATOM 732 C C . THR A 1 89 ? 0.102 7.810 -10.848 1.00 89.38 89 THR A C 1
ATOM 734 O O . THR A 1 89 ? -0.688 8.756 -10.852 1.00 89.38 89 THR A O 1
ATOM 737 N N . ARG A 1 90 ? 0.869 7.529 -11.912 1.00 88.19 90 ARG A N 1
ATOM 738 C CA . ARG A 1 90 ? 0.855 8.269 -13.179 1.00 88.19 90 ARG A CA 1
ATOM 739 C C . ARG A 1 90 ? -0.421 7.946 -13.969 1.00 88.19 90 ARG A C 1
ATOM 741 O O . ARG A 1 90 ? -0.663 6.794 -14.325 1.00 88.19 90 ARG A O 1
ATOM 748 N N . LYS A 1 91 ? -1.233 8.967 -14.261 1.00 87.19 91 LYS A N 1
ATOM 749 C CA . LYS A 1 91 ? -2.457 8.841 -15.075 1.00 87.19 91 LYS A CA 1
ATOM 750 C C . LYS A 1 91 ? -2.133 8.748 -16.574 1.00 87.19 91 LYS A C 1
ATOM 752 O O . LYS A 1 91 ? -1.063 9.165 -17.005 1.00 87.19 91 LYS A O 1
ATOM 757 N N . ASN A 1 92 ? -3.082 8.227 -17.355 1.00 82.12 92 ASN A N 1
ATOM 758 C CA . ASN A 1 92 ? -3.113 8.253 -18.829 1.00 82.12 92 ASN A CA 1
ATOM 759 C C . ASN A 1 92 ? -1.862 7.682 -19.536 1.00 82.12 92 ASN A C 1
ATOM 761 O O . ASN A 1 92 ? -1.522 8.085 -20.644 1.00 82.12 92 ASN A O 1
ATOM 765 N N . MET A 1 93 ? -1.177 6.728 -18.901 1.00 84.69 93 MET A N 1
ATOM 766 C CA . MET A 1 93 ? 0.056 6.117 -19.402 1.00 84.69 93 MET A CA 1
ATOM 767 C C . MET A 1 93 ? -0.240 4.886 -20.287 1.00 84.69 93 MET A C 1
ATOM 769 O O . MET A 1 93 ? -0.819 3.918 -19.781 1.00 84.69 93 MET A O 1
ATOM 773 N N . PRO A 1 94 ? 0.167 4.864 -21.576 1.00 86.25 94 PRO A N 1
ATOM 774 C CA . PRO A 1 94 ? -0.011 3.700 -22.446 1.00 86.25 94 PRO A CA 1
ATOM 775 C C . PRO A 1 94 ? 0.693 2.455 -21.895 1.00 86.25 94 PRO A C 1
ATOM 777 O O . PRO A 1 94 ? 1.795 2.551 -21.356 1.00 86.25 94 PRO A O 1
ATOM 780 N N . ASN A 1 95 ? 0.102 1.267 -22.080 1.00 84.94 95 ASN A N 1
ATOM 781 C CA . ASN A 1 95 ? 0.626 0.019 -21.499 1.00 84.94 95 ASN A CA 1
ATOM 782 C C . ASN A 1 95 ? 2.084 -0.293 -21.901 1.00 84.94 95 ASN A C 1
ATOM 784 O O . ASN A 1 95 ? 2.796 -0.895 -21.101 1.00 84.94 95 ASN A O 1
ATOM 788 N N . ALA A 1 96 ? 2.535 0.126 -23.091 1.00 82.31 96 ALA A N 1
ATOM 789 C CA . ALA A 1 96 ? 3.915 -0.048 -23.559 1.00 82.31 96 ALA A CA 1
ATOM 790 C C . ALA A 1 96 ? 4.934 0.836 -22.810 1.00 82.31 96 ALA A C 1
ATOM 792 O O . ALA A 1 96 ? 6.070 0.422 -22.599 1.00 82.31 96 ALA A O 1
ATOM 793 N N . HIS A 1 97 ? 4.515 2.021 -22.355 1.00 83.88 97 HIS A N 1
ATOM 794 C CA . HIS A 1 97 ? 5.343 2.984 -21.618 1.00 83.88 97 HIS A CA 1
ATOM 795 C C . HIS A 1 97 ? 5.074 2.951 -20.106 1.00 83.88 97 HIS A C 1
ATOM 797 O O . HIS A 1 97 ? 5.370 3.912 -19.399 1.00 83.88 97 HIS A O 1
ATOM 803 N N . TRP A 1 98 ? 4.475 1.866 -19.602 1.00 90.38 98 TRP A N 1
ATOM 804 C CA . TRP A 1 98 ? 4.137 1.739 -18.190 1.00 90.38 98 TRP A CA 1
ATOM 805 C C . TRP A 1 98 ? 5.396 1.616 -17.324 1.00 90.38 98 TRP A C 1
ATOM 807 O O . TRP A 1 98 ? 6.153 0.651 -17.453 1.00 90.38 98 TRP A O 1
ATOM 817 N N . VAL A 1 99 ? 5.580 2.583 -16.424 1.00 87.69 99 VAL A N 1
ATOM 818 C CA . VAL A 1 99 ? 6.685 2.651 -15.457 1.00 87.69 99 VAL A CA 1
ATOM 819 C C . VAL A 1 99 ? 6.100 2.726 -14.041 1.00 87.69 99 VAL A C 1
ATOM 821 O O . VAL A 1 99 ? 5.230 3.576 -13.794 1.00 87.69 99 VAL A O 1
ATOM 824 N N . PRO A 1 100 ? 6.543 1.871 -13.101 1.00 90.50 100 PRO A N 1
ATOM 825 C CA . PRO A 1 100 ? 6.098 1.941 -11.718 1.00 90.50 100 PRO A CA 1
ATOM 826 C C . PRO A 1 100 ? 6.693 3.151 -10.990 1.00 90.50 100 PRO A C 1
ATOM 828 O O . PRO A 1 100 ? 7.772 3.636 -11.320 1.00 90.50 100 PRO A O 1
ATOM 831 N N . ASN A 1 101 ? 6.001 3.620 -9.956 1.00 89.81 101 ASN A N 1
ATOM 832 C CA . ASN A 1 101 ? 6.540 4.585 -8.988 1.00 89.81 101 ASN A CA 1
ATOM 833 C C . ASN A 1 101 ? 5.911 4.439 -7.591 1.00 89.81 101 ASN A C 1
ATOM 835 O O . ASN A 1 101 ? 6.008 5.352 -6.773 1.00 89.81 101 ASN A O 1
ATOM 839 N N . HIS A 1 102 ? 5.202 3.336 -7.346 1.00 91.50 102 HIS A N 1
ATOM 840 C CA . HIS A 1 102 ? 4.365 3.135 -6.172 1.00 91.50 102 HIS A CA 1
ATOM 841 C C . HIS A 1 102 ? 4.241 1.638 -5.855 1.00 91.50 102 HIS A C 1
ATOM 843 O O . HIS A 1 102 ? 4.335 0.795 -6.751 1.00 91.50 102 HIS A O 1
ATOM 849 N N . PHE A 1 103 ? 3.981 1.302 -4.593 1.00 94.12 103 PHE A N 1
ATOM 850 C CA . PHE A 1 103 ? 3.788 -0.073 -4.135 1.00 94.12 103 PHE A CA 1
ATOM 851 C C . PHE A 1 103 ? 2.487 -0.198 -3.350 1.00 94.12 103 PHE A C 1
ATOM 853 O O . PHE A 1 103 ? 2.126 0.707 -2.603 1.00 94.12 103 PHE A O 1
ATOM 860 N N . VAL A 1 104 ? 1.811 -1.338 -3.485 1.00 95.00 104 VAL A N 1
ATOM 861 C CA . VAL A 1 104 ? 0.663 -1.704 -2.641 1.00 95.00 104 VAL A CA 1
ATOM 862 C C . VAL A 1 104 ? 0.878 -3.089 -2.028 1.00 95.00 104 VAL A C 1
ATOM 864 O O . VAL A 1 104 ? 1.455 -3.957 -2.692 1.00 95.00 104 VAL A O 1
ATOM 867 N N . PRO A 1 105 ? 0.433 -3.342 -0.784 1.00 95.94 105 PRO A N 1
ATOM 868 C CA . PRO A 1 105 ? 0.329 -4.704 -0.280 1.00 95.94 105 PRO A CA 1
ATOM 869 C C . PRO A 1 105 ? -0.743 -5.458 -1.076 1.00 95.94 105 PRO A C 1
ATOM 871 O O . PRO A 1 105 ? -1.803 -4.909 -1.372 1.00 95.94 105 PRO A O 1
ATOM 874 N N . VAL A 1 106 ? -0.492 -6.725 -1.398 1.00 95.50 106 VAL A N 1
ATOM 875 C CA . VAL A 1 106 ? -1.519 -7.624 -1.938 1.00 95.50 106 VAL A CA 1
ATOM 876 C C . VAL A 1 106 ? -1.986 -8.523 -0.805 1.00 95.50 106 VAL A C 1
ATOM 878 O O . VAL A 1 106 ? -1.243 -9.378 -0.323 1.00 95.50 106 VAL A O 1
ATOM 881 N N . LEU A 1 107 ? -3.220 -8.304 -0.362 1.00 91.56 107 LEU A N 1
ATOM 882 C CA . LEU A 1 107 ? -3.861 -9.109 0.669 1.00 91.56 107 LEU A CA 1
ATOM 883 C C . LEU A 1 107 ? -4.649 -10.245 0.013 1.00 91.56 107 LEU A C 1
ATOM 885 O O . LEU A 1 107 ? -5.305 -10.049 -1.010 1.00 91.56 107 LEU A O 1
ATOM 889 N N . GLN A 1 108 ? -4.595 -11.437 0.604 1.00 82.88 108 GLN A N 1
ATOM 890 C CA . GLN A 1 108 ? -5.467 -12.534 0.195 1.00 82.88 108 GLN A CA 1
ATOM 891 C C . GLN A 1 108 ? -6.886 -12.246 0.688 1.00 82.88 108 GLN A C 1
ATOM 893 O O . GLN A 1 108 ? -7.111 -12.128 1.893 1.00 82.88 108 GLN A O 1
ATOM 898 N N . ILE A 1 109 ? -7.845 -12.159 -0.236 1.00 83.06 109 ILE A N 1
ATOM 899 C CA . ILE A 1 109 ? -9.264 -12.155 0.119 1.00 83.06 109 ILE A CA 1
ATOM 900 C C . ILE A 1 109 ? -9.586 -13.550 0.654 1.00 83.06 109 ILE A C 1
ATOM 902 O O . ILE A 1 109 ? -9.607 -14.523 -0.101 1.00 83.06 109 ILE A O 1
ATOM 906 N N . GLN A 1 110 ? -9.825 -13.648 1.960 1.00 76.56 110 GLN A N 1
ATOM 907 C CA . GLN A 1 110 ? -10.382 -14.854 2.556 1.00 76.56 110 GLN A CA 1
ATOM 908 C C . GLN A 1 110 ? -11.823 -15.001 2.066 1.00 76.56 110 GLN A C 1
ATOM 910 O O . GLN A 1 110 ? -12.741 -14.390 2.611 1.00 76.56 110 GLN A O 1
ATOM 915 N N . HIS A 1 111 ? -12.021 -15.814 1.029 1.00 57.16 111 HIS A N 1
ATOM 916 C CA . HIS A 1 111 ? -13.337 -16.371 0.760 1.00 57.16 111 HIS A CA 1
ATOM 917 C C . HIS A 1 111 ? -13.720 -17.225 1.967 1.00 57.16 111 HIS A C 1
ATOM 919 O O . HIS A 1 111 ? -13.119 -18.271 2.209 1.00 57.16 111 HIS A O 1
ATOM 925 N N . GLN A 1 112 ? -14.705 -16.763 2.736 1.00 48.56 112 GLN A N 1
ATOM 926 C CA . GLN A 1 112 ? -15.409 -17.631 3.665 1.00 48.56 112 GLN A CA 1
ATOM 927 C C . GLN A 1 112 ? -16.112 -18.692 2.824 1.00 48.56 112 GLN A C 1
ATOM 929 O O . GLN A 1 112 ? -17.032 -18.380 2.069 1.00 48.56 112 GLN A O 1
ATOM 934 N N . THR A 1 113 ? -15.646 -19.935 2.905 1.00 44.22 113 THR A N 1
ATOM 935 C CA . THR A 1 113 ? -16.326 -21.059 2.271 1.00 44.22 113 THR A CA 1
ATOM 936 C C . THR A 1 113 ? -17.630 -21.291 3.024 1.00 44.22 113 THR A C 1
ATOM 938 O O . THR A 1 113 ? -17.616 -21.822 4.135 1.00 44.22 113 THR A O 1
ATOM 941 N N . THR A 1 114 ? -18.763 -20.876 2.453 1.00 42.75 114 THR A N 1
ATOM 942 C CA . THR A 1 114 ? -20.081 -21.251 2.975 1.00 42.75 114 THR A CA 1
ATOM 943 C C . THR A 1 114 ? -20.145 -22.779 3.032 1.00 42.75 114 THR A C 1
ATOM 945 O O . THR A 1 114 ? -19.804 -23.452 2.058 1.00 42.75 114 THR A O 1
ATOM 948 N N . ASN A 1 115 ? -20.538 -23.352 4.174 1.00 46.28 115 ASN A N 1
ATOM 949 C CA . ASN A 1 115 ? -20.377 -24.794 4.435 1.00 46.28 115 ASN A CA 1
ATOM 950 C C . ASN A 1 115 ? -21.239 -25.719 3.543 1.00 46.28 115 ASN A C 1
ATOM 952 O O . ASN A 1 115 ? -21.085 -26.939 3.594 1.00 46.28 115 ASN A O 1
ATOM 956 N N . GLU A 1 116 ? -22.092 -25.144 2.697 1.00 49.41 116 GLU A N 1
ATOM 957 C CA . GLU A 1 116 ? -23.093 -25.780 1.832 1.00 49.41 116 GLU A CA 1
ATOM 958 C C . GLU A 1 116 ? -22.508 -26.840 0.873 1.00 49.41 116 GLU A C 1
ATOM 960 O O . GLU A 1 116 ? -23.148 -27.856 0.599 1.00 49.41 116 GLU A O 1
ATOM 965 N N . GLN A 1 117 ? -21.258 -26.686 0.416 1.00 45.75 117 GLN A N 1
ATOM 966 C CA . GLN A 1 117 ? -20.608 -27.683 -0.456 1.00 45.75 117 GLN A CA 1
ATOM 967 C C . GLN A 1 117 ? -20.128 -28.949 0.288 1.00 45.75 117 GLN A C 1
ATOM 969 O O . GLN A 1 117 ? -19.852 -29.979 -0.338 1.00 45.75 117 GLN A O 1
ATOM 974 N N . THR A 1 118 ? -20.073 -28.918 1.623 1.00 44.81 118 THR A N 1
ATOM 975 C CA . THR A 1 118 ? -19.630 -30.061 2.439 1.00 44.81 118 THR A CA 1
ATOM 976 C C . THR A 1 118 ? -20.704 -31.151 2.534 1.00 44.81 118 THR A C 1
ATOM 978 O O . THR A 1 118 ? -20.376 -32.337 2.589 1.00 44.81 118 THR A O 1
ATOM 981 N N . GLU A 1 119 ? -21.989 -30.787 2.515 1.00 46.84 119 GLU A N 1
ATOM 982 C CA . GLU A 1 119 ? -23.093 -31.755 2.637 1.00 46.84 119 GLU A CA 1
ATOM 983 C C . GLU A 1 119 ? -23.434 -32.426 1.302 1.00 46.84 119 GLU A C 1
ATOM 985 O O . GLU A 1 119 ? -23.587 -33.647 1.248 1.00 46.84 119 GLU A O 1
ATOM 990 N N . ALA A 1 120 ? -23.413 -31.666 0.201 1.00 48.72 120 ALA A N 1
ATOM 991 C CA . ALA A 1 120 ? -23.565 -32.195 -1.159 1.00 48.72 120 ALA A CA 1
ATOM 992 C C . ALA A 1 120 ? -22.474 -33.218 -1.549 1.00 48.72 120 ALA A C 1
ATOM 994 O O . ALA A 1 120 ? -22.673 -34.026 -2.460 1.00 48.72 120 ALA A O 1
ATOM 995 N N . SER A 1 121 ? -21.331 -33.189 -0.855 1.00 48.09 121 SER A N 1
ATOM 996 C CA . SER A 1 121 ? -20.272 -34.196 -0.970 1.00 48.09 121 SER A CA 1
ATOM 997 C C . SER A 1 121 ? -20.622 -35.457 -0.166 1.00 48.09 121 SER A C 1
ATOM 999 O O . SER A 1 121 ? -20.685 -36.545 -0.731 1.00 48.09 121 SER A O 1
ATOM 1001 N N . LYS A 1 122 ? -20.969 -35.308 1.122 1.00 47.19 122 LYS A N 1
ATOM 1002 C CA . LYS A 1 122 ? -21.307 -36.430 2.023 1.00 47.19 122 LYS A CA 1
ATOM 1003 C C . LYS A 1 122 ? -22.527 -37.244 1.578 1.00 47.19 122 LYS A C 1
ATOM 1005 O O . LYS A 1 122 ? -22.548 -38.456 1.779 1.00 47.19 122 LYS A O 1
ATOM 1010 N N . LEU A 1 123 ? -23.534 -36.615 0.962 1.00 48.28 123 LEU A N 1
ATOM 1011 C CA . LEU A 1 123 ? -24.704 -37.343 0.453 1.00 48.28 123 LEU A CA 1
ATOM 1012 C C . LEU A 1 123 ? -24.341 -38.340 -0.660 1.00 48.28 123 LEU A C 1
ATOM 1014 O O . LEU A 1 123 ? -24.934 -39.416 -0.719 1.00 48.28 123 LEU A O 1
ATOM 1018 N N . LYS A 1 124 ? -23.352 -38.023 -1.508 1.00 47.97 124 LYS A N 1
ATOM 1019 C CA . LYS A 1 124 ? -22.948 -38.892 -2.627 1.00 47.97 124 LYS A CA 1
ATOM 1020 C C . LYS A 1 124 ? -22.305 -40.189 -2.140 1.00 47.97 124 LYS A C 1
ATOM 1022 O O . LYS A 1 124 ? -22.648 -41.253 -2.653 1.00 47.97 124 LYS A O 1
ATOM 1027 N N . ASP A 1 125 ? -21.458 -40.111 -1.116 1.00 49.34 125 ASP A N 1
ATOM 1028 C CA . ASP A 1 125 ? -20.817 -41.287 -0.514 1.00 49.34 125 ASP A CA 1
ATOM 1029 C C . ASP A 1 125 ? -21.858 -42.218 0.134 1.00 49.34 125 ASP A C 1
ATOM 1031 O O . ASP A 1 125 ? -21.838 -43.432 -0.079 1.00 49.34 125 ASP A O 1
ATOM 1035 N N . ILE A 1 126 ? -22.840 -41.650 0.848 1.00 49.97 126 ILE A N 1
ATOM 1036 C CA . ILE A 1 126 ? -23.943 -42.413 1.457 1.00 49.97 126 ILE A CA 1
ATOM 1037 C C . ILE A 1 126 ? -24.758 -43.158 0.386 1.00 49.97 126 ILE A C 1
ATOM 1039 O O . ILE A 1 126 ? -25.076 -44.333 0.573 1.00 49.97 126 ILE A O 1
ATOM 1043 N N . THR A 1 127 ? -25.060 -42.519 -0.753 1.00 41.81 127 THR A N 1
ATOM 1044 C CA . THR A 1 127 ? -25.834 -43.141 -1.848 1.00 41.81 127 THR A CA 1
ATOM 1045 C C . THR A 1 127 ? -25.092 -44.295 -2.540 1.00 41.81 127 THR A C 1
ATOM 1047 O O . THR A 1 127 ? -25.728 -45.229 -3.027 1.00 41.81 127 THR A O 1
ATOM 1050 N N . GLN A 1 128 ? -23.755 -44.285 -2.577 1.00 46.97 128 GLN A N 1
ATOM 1051 C CA . GLN A 1 128 ? -22.987 -45.413 -3.128 1.00 46.97 128 GLN A CA 1
ATOM 1052 C C . GLN A 1 128 ? -22.954 -46.617 -2.171 1.00 46.97 128 GLN A C 1
ATOM 1054 O O . GLN A 1 128 ? -23.030 -47.763 -2.617 1.00 46.97 128 GLN A O 1
ATOM 1059 N N . ILE A 1 129 ? -22.921 -46.374 -0.856 1.00 49.06 129 ILE A N 1
ATOM 1060 C CA . ILE A 1 129 ? -22.895 -47.432 0.168 1.00 49.06 129 ILE A CA 1
ATOM 1061 C C . ILE A 1 129 ? -24.213 -48.228 0.212 1.00 49.06 129 ILE A C 1
ATOM 1063 O O . ILE A 1 129 ? -24.179 -49.442 0.424 1.00 49.06 129 ILE A O 1
ATOM 1067 N N . THR A 1 130 ? -25.371 -47.597 -0.016 1.00 42.72 130 THR A N 1
ATOM 1068 C CA . THR A 1 130 ? -26.659 -48.316 -0.101 1.00 42.72 130 THR A CA 1
ATOM 1069 C C . THR A 1 130 ? -26.805 -49.134 -1.382 1.00 42.72 130 THR A C 1
ATOM 1071 O O . THR A 1 130 ? -27.284 -50.264 -1.316 1.00 42.72 130 THR A O 1
ATOM 1074 N N . ASN A 1 131 ? -26.355 -48.624 -2.532 1.00 41.41 131 ASN A N 1
ATOM 1075 C CA . ASN A 1 131 ? -26.516 -49.325 -3.812 1.00 41.41 131 ASN A CA 1
ATOM 1076 C C . ASN A 1 131 ? -25.692 -50.622 -3.915 1.00 41.41 131 ASN A C 1
ATOM 1078 O O . ASN A 1 131 ? -26.148 -51.578 -4.542 1.00 41.41 131 ASN A O 1
ATOM 1082 N N . ASN A 1 132 ? -24.525 -50.700 -3.267 1.00 44.62 132 ASN A N 1
ATOM 1083 C CA . ASN A 1 132 ? -23.696 -51.911 -3.307 1.00 44.62 132 ASN A CA 1
ATOM 1084 C C . ASN A 1 132 ? -24.213 -53.050 -2.407 1.00 44.62 132 ASN A C 1
ATOM 1086 O O . ASN A 1 132 ? -23.918 -54.208 -2.681 1.00 44.62 132 ASN A O 1
ATOM 1090 N N . LYS A 1 133 ? -25.029 -52.769 -1.378 1.00 40.38 133 LYS A N 1
ATOM 1091 C CA . LYS A 1 133 ? -25.572 -53.814 -0.483 1.00 40.38 133 LYS A CA 1
ATOM 1092 C C . LYS A 1 133 ? -26.748 -54.607 -1.061 1.00 40.38 133 LYS A C 1
ATOM 1094 O O . LYS A 1 133 ? -27.089 -55.654 -0.522 1.00 40.38 133 LYS A O 1
ATOM 1099 N N . ASN A 1 134 ? -27.328 -54.154 -2.173 1.00 40.53 134 ASN A N 1
ATOM 1100 C CA . ASN A 1 134 ? -28.466 -54.804 -2.830 1.00 40.53 134 ASN A CA 1
ATOM 1101 C C . ASN A 1 134 ? -28.057 -55.645 -4.061 1.00 40.53 134 ASN A C 1
ATOM 1103 O O . ASN A 1 134 ? -28.892 -55.895 -4.928 1.00 40.53 134 ASN A O 1
ATOM 1107 N N . LYS A 1 135 ? -26.782 -56.058 -4.170 1.00 40.97 135 LYS A N 1
ATOM 1108 C CA . LYS A 1 135 ? -26.255 -56.826 -5.320 1.00 40.97 135 LYS A CA 1
ATOM 1109 C C . LYS A 1 135 ? -25.506 -58.127 -4.992 1.00 40.97 135 LYS A C 1
ATOM 1111 O O . LYS A 1 135 ? -25.018 -58.771 -5.910 1.00 40.97 135 LYS A O 1
ATOM 1116 N N . GLU A 1 136 ? -25.471 -58.557 -3.731 1.00 36.88 136 GLU A N 1
ATOM 1117 C CA . GLU A 1 136 ? -24.819 -59.815 -3.306 1.00 36.88 136 GLU A CA 1
ATOM 1118 C C . GLU A 1 136 ? -25.825 -60.932 -2.942 1.00 36.88 136 GLU A C 1
ATOM 1120 O O . GLU A 1 136 ? -25.525 -61.803 -2.134 1.00 36.88 136 GLU A O 1
ATOM 1125 N N . ASN A 1 137 ? -27.042 -60.908 -3.504 1.00 36.72 137 ASN A N 1
ATOM 1126 C CA . ASN A 1 137 ? -28.089 -61.903 -3.217 1.00 36.72 137 ASN A CA 1
ATOM 1127 C C . ASN A 1 137 ? -28.949 -62.265 -4.446 1.00 36.72 137 ASN A C 1
ATOM 1129 O O . ASN A 1 137 ? -30.159 -62.055 -4.449 1.00 36.72 137 ASN A O 1
ATOM 1133 N N . GLN A 1 138 ? -28.312 -62.816 -5.481 1.00 34.38 138 GLN A N 1
ATOM 1134 C CA . GLN A 1 138 ? -28.821 -63.933 -6.299 1.00 34.38 138 GLN A CA 1
ATOM 1135 C C . GLN A 1 138 ? -27.736 -64.348 -7.303 1.00 34.38 138 GLN A C 1
ATOM 1137 O O . GLN A 1 138 ? -27.116 -63.489 -7.928 1.00 34.38 138 GLN A O 1
ATOM 1142 N N . GLY A 1 139 ? -27.477 -65.652 -7.400 1.00 29.23 139 GLY A N 1
ATOM 1143 C CA . GLY A 1 139 ? -26.526 -66.231 -8.349 1.00 29.23 139 GLY A CA 1
ATOM 1144 C C . GLY A 1 139 ? -27.218 -66.869 -9.554 1.00 29.23 139 GLY A C 1
ATOM 1145 O O . GLY A 1 139 ? -28.439 -66.994 -9.571 1.00 29.23 139 GLY A O 1
ATOM 1146 N N . ASP A 1 140 ? -26.377 -67.282 -10.499 1.00 30.36 140 ASP A N 1
ATOM 1147 C CA . ASP A 1 140 ? -26.539 -68.430 -11.400 1.00 30.36 140 ASP A CA 1
ATOM 1148 C C . ASP A 1 140 ? -27.803 -68.495 -12.287 1.00 30.36 140 ASP A C 1
ATOM 1150 O O . ASP A 1 140 ? -28.866 -68.928 -11.857 1.00 30.36 140 ASP A O 1
ATOM 1154 N N . GLU A 1 141 ? -27.655 -68.163 -13.579 1.00 33.22 141 GLU A N 1
ATOM 1155 C CA . GLU A 1 141 ? -27.571 -69.180 -14.653 1.00 33.22 141 GLU A CA 1
ATOM 1156 C C . GLU A 1 141 ? -27.181 -68.553 -16.020 1.00 33.22 141 GLU A C 1
ATOM 1158 O O . GLU A 1 141 ? -26.954 -67.345 -16.132 1.00 33.22 141 GLU A O 1
ATOM 1163 N N . GLU A 1 142 ? -26.975 -69.390 -17.042 1.00 32.00 142 GLU A N 1
ATOM 1164 C CA . GLU A 1 142 ? -26.279 -69.070 -18.302 1.00 32.00 142 GLU A CA 1
ATOM 1165 C C . GLU A 1 142 ? -27.219 -68.603 -19.440 1.00 32.00 142 GLU A C 1
ATOM 1167 O O . GLU A 1 142 ? -28.306 -69.153 -19.587 1.00 32.00 142 GLU A O 1
ATOM 1172 N N . HIS A 1 143 ? -26.778 -67.680 -20.320 1.00 32.72 143 HIS A N 1
ATOM 1173 C CA . HIS A 1 143 ? -26.504 -67.990 -21.748 1.00 32.72 143 HIS A CA 1
ATOM 1174 C C . HIS A 1 143 ? -26.133 -66.790 -22.662 1.00 32.72 143 HIS A C 1
ATOM 1176 O O . HIS A 1 143 ? -26.624 -65.677 -22.522 1.00 32.72 143 HIS A O 1
ATOM 1182 N N . ALA A 1 144 ? -25.269 -67.114 -23.635 1.00 29.91 144 ALA A N 1
ATOM 1183 C CA . ALA A 1 144 ? -25.067 -66.614 -25.010 1.00 29.91 144 ALA A CA 1
ATOM 1184 C C . ALA A 1 144 ? -25.597 -65.242 -25.526 1.00 29.91 144 ALA A C 1
ATOM 1186 O O . ALA A 1 144 ? -26.776 -64.920 -25.473 1.00 29.91 144 ALA A O 1
ATOM 1187 N N . GLU A 1 145 ? -24.680 -64.549 -26.218 1.00 28.89 145 GLU A N 1
ATOM 1188 C CA . GLU A 1 145 ? -24.824 -63.866 -27.526 1.00 28.89 145 GLU A CA 1
ATOM 1189 C C . GLU A 1 145 ? -26.103 -63.066 -27.878 1.00 28.89 145 GLU A C 1
ATOM 1191 O O . GLU A 1 145 ? -27.118 -63.620 -28.287 1.00 28.89 145 GLU A O 1
ATOM 1196 N N . HIS A 1 146 ? -25.944 -61.743 -28.039 1.00 32.28 146 HIS A N 1
ATOM 1197 C CA . HIS A 1 146 ? -25.730 -61.200 -29.395 1.00 32.28 146 HIS A CA 1
ATOM 1198 C C . HIS A 1 146 ? -25.132 -59.781 -29.389 1.00 32.28 146 HIS A C 1
ATOM 1200 O O . HIS A 1 146 ? -25.454 -58.943 -28.550 1.00 32.28 146 HIS A O 1
ATOM 1206 N N . THR A 1 147 ? -24.279 -59.491 -30.371 1.00 28.33 147 THR A N 1
ATOM 1207 C CA . THR A 1 147 ? -23.772 -58.143 -30.677 1.00 28.33 147 THR A CA 1
ATOM 1208 C C . THR A 1 147 ? -24.701 -57.387 -31.627 1.00 28.33 147 THR A C 1
ATOM 1210 O O . THR A 1 147 ? -25.137 -57.977 -32.616 1.00 28.33 147 THR A O 1
ATOM 1213 N N . HIS A 1 148 ? -24.844 -56.067 -31.452 1.00 32.59 148 HIS A N 1
ATOM 1214 C CA . HIS A 1 148 ? -24.667 -55.142 -32.581 1.00 32.59 148 HIS A CA 1
ATOM 1215 C C . HIS A 1 148 ? -24.323 -53.703 -32.167 1.00 32.59 148 HIS A C 1
ATOM 1217 O O . HIS A 1 148 ? -24.565 -53.262 -31.046 1.00 32.59 148 HIS A O 1
ATOM 1223 N N . ASP A 1 149 ? -23.719 -53.005 -33.122 1.00 28.56 149 ASP A N 1
ATOM 1224 C CA . ASP A 1 149 ? -23.277 -51.613 -33.120 1.00 28.56 149 ASP A CA 1
ATOM 1225 C C . ASP A 1 149 ? -24.481 -50.640 -33.013 1.00 28.56 149 ASP A C 1
ATOM 1227 O O . ASP A 1 149 ? -25.591 -50.960 -33.428 1.00 28.56 149 ASP A O 1
ATOM 1231 N N . ASN A 1 150 ? -24.324 -49.394 -32.554 1.00 30.53 150 ASN A N 1
ATOM 1232 C CA . ASN A 1 150 ? -23.671 -48.391 -33.399 1.00 30.53 150 ASN A CA 1
ATOM 1233 C C . ASN A 1 150 ? -23.068 -47.176 -32.678 1.00 30.53 150 ASN A C 1
ATOM 1235 O O . ASN A 1 150 ? -23.213 -46.972 -31.475 1.00 30.53 150 ASN A O 1
ATOM 1239 N N . LYS A 1 151 ? -22.340 -46.379 -33.465 1.00 31.28 151 LYS A N 1
ATOM 1240 C CA . LYS A 1 151 ? -21.563 -45.214 -33.035 1.00 31.28 151 LYS A CA 1
ATOM 1241 C C . LYS A 1 151 ? -22.395 -43.931 -32.997 1.00 31.28 151 LYS A C 1
ATOM 1243 O O . LYS A 1 151 ? -23.365 -43.775 -33.730 1.00 31.28 151 LYS A O 1
ATOM 1248 N N . ASN A 1 152 ? -21.897 -43.001 -32.185 1.00 27.47 152 ASN A N 1
ATOM 1249 C CA . ASN A 1 152 ? -21.894 -41.542 -32.338 1.00 27.47 152 ASN A CA 1
ATOM 1250 C C . ASN A 1 152 ? -22.476 -40.981 -33.654 1.00 27.47 152 ASN A C 1
ATOM 1252 O O . ASN A 1 152 ? -22.036 -41.377 -34.731 1.00 27.47 152 ASN A O 1
ATOM 1256 N N . VAL A 1 153 ? -23.206 -39.866 -33.560 1.00 26.97 153 VAL A N 1
ATOM 1257 C CA . VAL A 1 153 ? -22.646 -38.517 -33.812 1.00 26.97 153 VAL A CA 1
ATOM 1258 C C . VAL A 1 153 ? -23.634 -37.445 -33.316 1.00 26.97 153 VAL A C 1
ATOM 1260 O O . VAL A 1 153 ? -24.810 -37.723 -33.097 1.00 26.97 153 VAL A O 1
ATOM 1263 N N . CYS A 1 154 ? -23.126 -36.248 -33.034 1.00 27.42 154 CYS A N 1
ATOM 1264 C CA . CYS A 1 154 ? -23.886 -35.079 -32.595 1.00 27.42 154 CYS A CA 1
ATOM 1265 C C . CYS A 1 154 ? -24.509 -34.293 -33.762 1.00 27.42 154 CYS A C 1
ATOM 1267 O O . CYS A 1 154 ? -23.991 -34.335 -34.873 1.00 27.42 154 CYS A O 1
ATOM 1269 N N . ASP A 1 155 ? -25.506 -33.454 -33.464 1.00 26.55 155 ASP A N 1
ATOM 1270 C CA . ASP A 1 155 ? -25.514 -32.080 -33.986 1.00 26.55 155 ASP A CA 1
ATOM 1271 C C . ASP A 1 155 ? -26.246 -31.122 -33.016 1.00 26.55 155 ASP A C 1
ATOM 1273 O O . ASP A 1 155 ? -26.570 -31.478 -31.880 1.00 26.55 155 ASP A O 1
ATOM 1277 N N . THR A 1 156 ? -26.397 -29.875 -33.444 1.00 28.11 156 THR A N 1
ATOM 1278 C CA . THR A 1 156 ? -26.572 -28.651 -32.668 1.00 28.11 156 THR A CA 1
ATOM 1279 C C . THR A 1 156 ? -28.029 -28.219 -32.494 1.00 28.11 156 THR A C 1
ATOM 1281 O O . THR A 1 156 ? -28.899 -28.512 -33.310 1.00 28.11 156 THR A O 1
ATOM 1284 N N . GLY A 1 157 ? -28.292 -27.470 -31.417 1.00 24.36 157 GLY A N 1
ATOM 1285 C CA . GLY A 1 157 ? -29.583 -26.831 -31.144 1.00 24.36 157 GLY A CA 1
ATOM 1286 C C . GLY A 1 157 ? -29.575 -25.324 -31.424 1.00 24.36 157 GLY A C 1
ATOM 1287 O O . GLY A 1 157 ? -28.567 -24.646 -31.217 1.00 24.36 157 GLY A O 1
ATOM 1288 N N . LYS A 1 158 ? -30.722 -24.797 -31.863 1.00 25.55 158 LYS A N 1
ATOM 1289 C CA . LYS A 1 158 ? -31.032 -23.367 -32.039 1.00 25.55 158 LYS A CA 1
ATOM 1290 C C . LYS A 1 158 ? -32.552 -23.159 -31.965 1.00 25.55 158 LYS A C 1
ATOM 1292 O O . LYS A 1 158 ? -33.278 -24.119 -32.206 1.00 25.55 158 LYS A O 1
ATOM 1297 N N . TYR A 1 159 ? -32.976 -21.905 -31.750 1.00 24.44 159 TYR A N 1
ATOM 1298 C CA . TYR A 1 159 ? -34.378 -21.444 -31.670 1.00 24.44 159 TYR A CA 1
ATOM 1299 C C . TYR A 1 159 ? -35.135 -21.929 -30.398 1.00 24.44 159 TYR A C 1
ATOM 1301 O O . TYR A 1 159 ? -34.835 -22.999 -29.879 1.00 24.44 159 TYR A O 1
ATOM 1309 N N . ASP A 1 160 ? -36.094 -21.196 -29.813 1.00 27.16 160 ASP A N 1
ATOM 1310 C CA . ASP A 1 160 ? -36.402 -19.759 -29.967 1.00 27.16 160 ASP A CA 1
ATOM 1311 C C . ASP A 1 160 ? -37.121 -19.150 -28.738 1.00 27.16 160 ASP A C 1
ATOM 1313 O O . ASP A 1 160 ? -37.330 -19.813 -27.722 1.00 27.16 160 ASP A O 1
ATOM 1317 N N . GLN A 1 161 ? -37.470 -17.864 -28.843 1.00 28.23 161 GLN A N 1
ATOM 1318 C CA . GLN A 1 161 ? -38.238 -17.061 -27.880 1.00 28.23 161 GLN A CA 1
ATOM 1319 C C . GLN A 1 161 ? -39.728 -17.457 -27.789 1.00 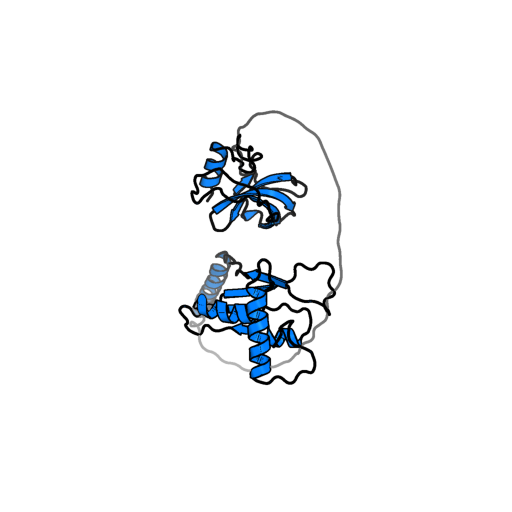28.23 161 GLN A C 1
ATOM 1321 O O . GLN A 1 161 ? -40.317 -17.868 -28.786 1.00 28.23 161 GLN A O 1
ATOM 1326 N N . ILE A 1 162 ? -40.368 -17.193 -26.638 1.00 27.61 162 ILE A N 1
ATOM 1327 C CA . ILE A 1 162 ? -41.831 -17.010 -26.511 1.00 27.61 162 ILE A CA 1
ATOM 1328 C C . ILE A 1 162 ? -42.116 -15.870 -25.510 1.00 27.61 162 ILE A C 1
ATOM 1330 O O . ILE A 1 162 ? -41.612 -15.895 -24.389 1.00 27.61 162 ILE A O 1
ATOM 1334 N N . GLU A 1 163 ? -42.950 -14.902 -25.903 1.00 26.48 163 GLU A N 1
ATOM 1335 C CA . GLU A 1 163 ? -43.572 -13.881 -25.036 1.00 26.48 163 GLU A CA 1
ATOM 1336 C C . GLU A 1 163 ? -45.054 -14.216 -24.776 1.00 26.48 163 GLU A C 1
ATOM 1338 O O . GLU A 1 163 ? -45.679 -14.882 -25.605 1.00 26.48 163 GLU A O 1
ATOM 1343 N N . THR A 1 164 ? -45.669 -13.700 -23.696 1.00 27.80 164 THR A N 1
ATOM 1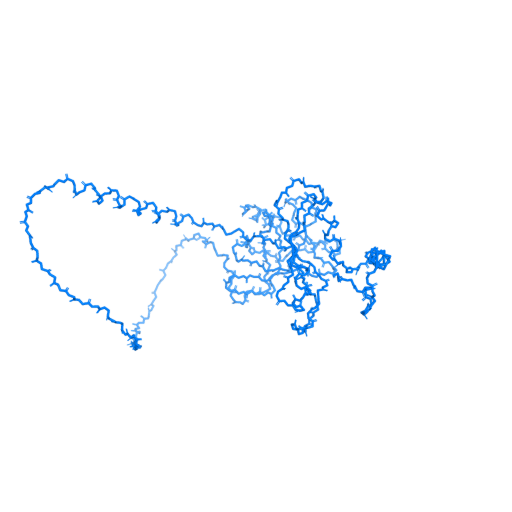344 C CA . THR A 1 164 ? -47.129 -13.415 -23.652 1.00 27.80 164 THR A CA 1
ATOM 1345 C C . THR A 1 164 ? -47.550 -12.494 -22.484 1.00 27.80 164 THR A C 1
ATOM 1347 O O . THR A 1 164 ? -46.855 -12.400 -21.477 1.00 27.80 164 THR A O 1
ATOM 1350 N N . THR A 1 165 ? -48.694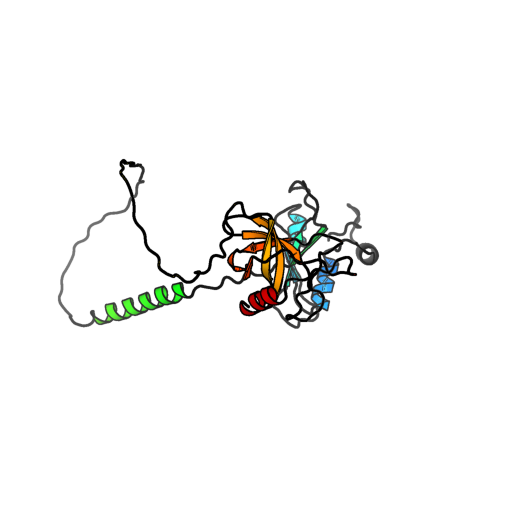 -11.807 -22.636 1.00 26.73 165 THR A N 1
ATOM 1351 C CA . THR A 1 165 ? -49.359 -10.845 -21.708 1.00 26.73 165 THR A CA 1
ATOM 1352 C C . THR A 1 165 ? -50.902 -11.017 -21.811 1.00 26.73 165 THR A C 1
ATOM 1354 O O . THR A 1 165 ? -51.332 -11.904 -22.545 1.00 26.73 165 THR A O 1
ATOM 1357 N N . ILE A 1 166 ? -51.827 -10.317 -21.124 1.00 28.31 166 ILE A N 1
ATOM 1358 C CA . ILE A 1 166 ? -51.865 -8.999 -20.434 1.00 28.31 166 ILE A CA 1
ATOM 1359 C C . ILE A 1 166 ? -52.857 -9.060 -19.226 1.00 28.31 166 ILE A C 1
ATOM 1361 O O . ILE A 1 166 ? -53.415 -10.121 -18.958 1.00 28.31 166 ILE A O 1
ATOM 1365 N N . HIS A 1 167 ? -53.135 -7.904 -18.596 1.00 26.95 167 HIS A N 1
ATOM 1366 C CA . HIS A 1 167 ? -54.268 -7.541 -17.708 1.00 26.95 167 HIS A CA 1
ATOM 1367 C C . HIS A 1 167 ? -54.070 -7.698 -16.181 1.00 26.95 167 HIS A C 1
ATOM 1369 O O . HIS A 1 167 ? -53.518 -8.697 -15.731 1.00 26.95 167 HIS A O 1
ATOM 1375 N N . ASP A 1 168 ? -54.308 -6.678 -15.327 1.00 26.83 168 ASP A N 1
ATOM 1376 C CA . ASP A 1 168 ? -55.464 -5.744 -15.125 1.00 26.83 168 ASP A CA 1
ATOM 1377 C C . ASP A 1 168 ? -56.670 -6.462 -14.459 1.00 26.83 168 ASP A C 1
ATOM 1379 O O . ASP A 1 168 ? -56.993 -7.565 -14.884 1.00 26.83 168 ASP A O 1
ATOM 1383 N N . GLN A 1 169 ? -57.436 -5.964 -13.465 1.00 28.12 169 GLN A N 1
ATOM 1384 C CA . GLN A 1 169 ? -57.513 -4.727 -12.633 1.00 28.12 169 GLN A CA 1
ATOM 1385 C C . GLN A 1 169 ? -58.555 -5.007 -11.475 1.00 28.12 169 GLN A C 1
ATOM 1387 O O . GLN A 1 169 ? -59.195 -6.054 -11.539 1.00 28.12 169 GLN A O 1
ATOM 1392 N N . ASN A 1 170 ? -58.849 -4.243 -10.396 1.00 27.25 170 ASN A N 1
ATOM 1393 C CA . ASN A 1 170 ? -58.482 -2.907 -9.868 1.00 27.25 170 ASN A CA 1
ATOM 1394 C C . ASN A 1 170 ? -58.830 -2.766 -8.335 1.00 27.25 170 ASN A C 1
ATOM 1396 O O . ASN A 1 170 ? -59.392 -3.689 -7.751 1.00 27.25 170 ASN A O 1
ATOM 1400 N N . ASP A 1 171 ? -58.632 -1.563 -7.759 1.00 27.30 171 ASP A N 1
ATOM 1401 C CA . ASP A 1 171 ? -59.370 -0.918 -6.627 1.00 27.30 171 ASP A CA 1
ATOM 1402 C C . ASP A 1 171 ? -59.180 -1.309 -5.124 1.00 27.30 171 ASP A C 1
ATOM 1404 O O . ASP A 1 171 ? -58.594 -2.318 -4.746 1.00 27.30 171 ASP A O 1
ATOM 1408 N N . THR A 1 172 ? -59.613 -0.379 -4.247 1.00 28.62 172 THR A N 1
ATOM 1409 C CA . THR A 1 172 ? -59.292 -0.161 -2.800 1.00 28.62 172 THR A CA 1
ATOM 1410 C C . THR A 1 172 ? -60.579 -0.059 -1.927 1.00 28.62 172 THR A C 1
ATOM 1412 O O . THR A 1 172 ? -61.659 -0.249 -2.485 1.00 28.62 172 THR A O 1
ATOM 1415 N N . PRO A 1 173 ? -60.593 0.361 -0.625 1.00 46.53 173 PRO A N 1
ATOM 1416 C CA . PRO A 1 173 ? -59.616 0.317 0.498 1.00 46.53 173 PRO A CA 1
ATOM 1417 C C . PRO A 1 173 ? -60.216 -0.221 1.841 1.00 46.53 173 PRO A C 1
ATOM 1419 O O . PRO A 1 173 ? -61.436 -0.234 1.998 1.00 46.53 173 PRO A O 1
ATOM 1422 N N . ASN A 1 174 ? -59.400 -0.490 2.888 1.00 25.12 174 ASN A N 1
ATOM 1423 C CA . ASN A 1 174 ? -59.725 -0.048 4.272 1.00 25.12 174 ASN A CA 1
ATOM 1424 C C . ASN A 1 174 ? -58.622 -0.190 5.353 1.00 25.12 174 ASN A C 1
ATOM 1426 O O . ASN A 1 174 ? -57.683 -0.965 5.231 1.00 25.12 174 ASN A O 1
ATOM 1430 N N . ASN A 1 175 ? -58.827 0.575 6.432 1.00 26.42 175 ASN A N 1
ATOM 1431 C CA . ASN A 1 175 ? -58.081 0.677 7.696 1.00 26.42 175 ASN A CA 1
ATOM 1432 C C . ASN A 1 175 ? -57.816 -0.646 8.455 1.00 26.42 175 ASN A C 1
ATOM 1434 O O . ASN A 1 175 ? -58.758 -1.410 8.654 1.00 26.42 175 ASN A O 1
ATOM 1438 N N . LEU A 1 176 ? -56.637 -0.781 9.093 1.00 24.80 176 LEU A N 1
ATOM 1439 C CA . LEU A 1 176 ? -56.462 -0.637 10.563 1.00 24.80 176 LEU A CA 1
ATOM 1440 C C . LEU A 1 176 ? -54.979 -0.732 11.003 1.00 24.80 176 LEU A C 1
ATOM 1442 O O . LEU A 1 176 ? -54.100 -0.983 10.186 1.00 24.80 176 LEU A O 1
ATOM 1446 N N . TYR A 1 177 ? -54.703 -0.451 12.285 1.00 31.48 177 TYR A N 1
ATOM 1447 C CA . TYR A 1 177 ? -53.361 -0.488 12.891 1.00 31.48 177 TYR A CA 1
ATOM 1448 C C . TYR A 1 177 ? -52.925 -1.909 13.264 1.00 31.48 177 TYR A C 1
ATOM 1450 O O . TYR A 1 177 ? -53.676 -2.603 13.944 1.00 31.48 177 TYR A O 1
ATOM 1458 N N . GLU A 1 178 ? -51.656 -2.246 13.021 1.00 27.95 178 GLU A N 1
ATOM 1459 C CA . GLU A 1 178 ? -50.927 -3.222 13.841 1.00 27.95 178 GLU A CA 1
ATOM 1460 C C . GLU A 1 178 ? -49.438 -2.833 13.961 1.00 27.95 178 GLU A C 1
ATOM 1462 O O . GLU A 1 178 ? -48.956 -1.971 13.223 1.00 27.95 178 GLU A O 1
ATOM 1467 N N . GLN A 1 179 ? -48.729 -3.365 14.964 1.00 38.12 179 GLN A N 1
ATOM 1468 C CA . GLN A 1 179 ? -47.368 -2.934 15.319 1.00 38.12 179 GLN A CA 1
ATOM 1469 C C . GLN A 1 179 ? -46.316 -3.938 14.837 1.00 38.12 179 GLN A C 1
ATOM 1471 O O . GLN A 1 179 ? -46.254 -5.044 15.368 1.00 38.12 179 GLN A O 1
ATOM 1476 N N . GLU A 1 180 ? -45.414 -3.530 13.941 1.00 26.70 180 GLU A N 1
ATOM 1477 C CA . GLU A 1 180 ? -44.245 -4.344 13.577 1.00 26.70 180 GLU A CA 1
ATOM 1478 C C . GLU A 1 180 ? -42.917 -3.715 14.022 1.00 26.70 180 GLU A C 1
ATOM 1480 O O . GLU A 1 180 ? -42.717 -2.498 13.996 1.00 26.70 180 GLU A O 1
ATOM 1485 N N . HIS A 1 181 ? -41.992 -4.574 14.457 1.00 28.81 181 HIS A N 1
ATOM 1486 C CA . HIS A 1 181 ? -40.628 -4.187 14.814 1.00 28.81 181 HIS A CA 1
ATOM 1487 C C . HIS A 1 181 ? -39.823 -3.821 13.552 1.00 28.81 181 HIS A C 1
ATOM 1489 O O . HIS A 1 181 ? -39.914 -4.540 12.558 1.00 28.81 181 HIS A O 1
ATOM 1495 N N . PRO A 1 182 ? -38.960 -2.785 13.584 1.00 29.94 182 PRO A N 1
ATOM 1496 C CA . PRO A 1 182 ? -38.169 -2.386 12.420 1.00 29.94 182 PRO A CA 1
ATOM 1497 C C . PRO A 1 182 ? -37.115 -3.447 12.054 1.00 29.94 182 PRO A C 1
ATOM 1499 O O . PRO A 1 182 ? -36.035 -3.516 12.651 1.00 29.94 182 PRO A O 1
ATOM 1502 N N . GLN A 1 183 ? -37.418 -4.273 11.049 1.00 31.27 183 GLN A N 1
ATOM 1503 C CA . GLN A 1 183 ? -36.511 -5.303 10.542 1.00 31.27 183 GLN A CA 1
ATOM 1504 C C . GLN A 1 183 ? -35.427 -4.721 9.619 1.00 31.27 183 GLN A C 1
ATOM 1506 O O . GLN A 1 183 ? -35.553 -4.704 8.402 1.00 31.27 183 GLN A O 1
ATOM 1511 N N . ASN A 1 184 ? -34.301 -4.338 10.221 1.00 41.19 184 ASN A N 1
ATOM 1512 C CA . ASN A 1 184 ? -32.967 -4.378 9.603 1.00 41.19 184 ASN A CA 1
ATOM 1513 C C . ASN A 1 184 ? -32.783 -3.701 8.218 1.00 41.19 184 ASN A C 1
ATOM 1515 O O . ASN A 1 184 ? -32.061 -4.209 7.356 1.00 41.19 184 ASN A O 1
ATOM 1519 N N . GLU A 1 185 ? -33.349 -2.512 8.013 1.00 39.34 185 GLU A N 1
ATOM 1520 C CA . GLU A 1 185 ? -33.075 -1.697 6.822 1.00 39.34 185 GLU A CA 1
ATOM 1521 C C . GLU A 1 185 ? -31.693 -1.016 6.905 1.00 39.34 185 GLU A C 1
ATOM 1523 O O . GLU A 1 185 ? -31.545 0.107 7.379 1.00 39.34 185 GLU A O 1
ATOM 1528 N N . ASN A 1 186 ? -30.647 -1.711 6.445 1.00 49.34 186 ASN A N 1
ATOM 1529 C CA . ASN A 1 186 ? -29.323 -1.129 6.158 1.00 49.34 186 ASN A CA 1
ATOM 1530 C C . ASN A 1 186 ? -28.890 -1.421 4.707 1.00 49.34 186 ASN A C 1
ATOM 1532 O O . ASN A 1 186 ? -27.723 -1.703 4.440 1.00 49.34 186 ASN A O 1
ATOM 1536 N N . LYS A 1 187 ? -29.835 -1.368 3.760 1.00 50.38 187 LYS A N 1
ATOM 1537 C CA . LYS A 1 187 ? -29.521 -1.358 2.327 1.00 50.38 187 LYS A CA 1
ATOM 1538 C C . LYS A 1 187 ? -29.335 0.082 1.863 1.00 50.38 187 LYS A C 1
ATOM 1540 O O . LYS A 1 187 ? -30.303 0.829 1.777 1.00 50.38 187 LYS A O 1
ATOM 1545 N N . ILE A 1 188 ? -28.093 0.434 1.555 1.00 54.47 188 ILE A N 1
ATOM 1546 C CA . ILE A 1 188 ? -27.797 1.521 0.621 1.00 54.47 188 ILE A CA 1
ATOM 1547 C C . ILE A 1 188 ? -28.226 1.030 -0.771 1.00 54.47 188 ILE A C 1
ATOM 1549 O O . ILE A 1 188 ? -28.033 -0.141 -1.106 1.00 54.47 188 ILE A O 1
ATOM 1553 N N . VAL A 1 189 ? -28.882 1.897 -1.537 1.00 51.44 189 VAL A N 1
ATOM 1554 C CA . VAL A 1 189 ? -29.410 1.614 -2.883 1.00 51.44 189 VAL A CA 1
ATOM 1555 C C . VAL A 1 189 ? -28.791 2.615 -3.861 1.00 51.44 189 VAL A C 1
ATOM 1557 O O . VAL A 1 189 ? -28.437 3.718 -3.446 1.00 51.44 189 VAL A O 1
ATOM 1560 N N . ASP A 1 190 ? -28.644 2.253 -5.138 1.00 43.91 190 ASP A N 1
ATOM 1561 C CA . ASP A 1 190 ? -28.096 3.141 -6.175 1.00 43.91 190 ASP A CA 1
ATOM 1562 C C . ASP A 1 190 ? -28.720 4.552 -6.085 1.00 43.91 190 ASP A C 1
ATOM 1564 O O . ASP A 1 190 ? -29.939 4.716 -6.176 1.00 43.91 190 ASP A O 1
ATOM 1568 N N . GLY A 1 191 ? -27.878 5.570 -5.869 1.00 47.81 191 GLY A N 1
ATOM 1569 C CA . GLY A 1 191 ? -28.294 6.958 -5.634 1.00 47.81 191 GLY A CA 1
ATOM 1570 C C . GLY A 1 191 ? -28.073 7.497 -4.211 1.00 47.81 191 GLY A C 1
ATOM 1571 O O . GLY A 1 191 ? -28.055 8.715 -4.042 1.00 47.81 191 GLY A O 1
ATOM 1572 N N . ASP A 1 192 ? -27.825 6.655 -3.199 1.00 55.59 192 ASP A N 1
ATOM 1573 C CA . ASP A 1 192 ? -27.650 7.053 -1.780 1.00 55.59 192 ASP A CA 1
ATOM 1574 C C . ASP A 1 192 ? -26.296 7.735 -1.435 1.00 55.59 192 ASP A C 1
ATOM 1576 O O . ASP A 1 192 ? -25.783 7.668 -0.310 1.00 55.59 192 ASP A O 1
ATOM 1580 N N . HIS A 1 193 ? -25.696 8.416 -2.409 1.00 61.69 193 HIS A N 1
ATOM 1581 C CA . HIS A 1 193 ? -24.444 9.154 -2.256 1.00 61.69 193 HIS A CA 1
ATOM 1582 C C . HIS A 1 193 ? -24.578 10.296 -1.227 1.00 61.69 193 HIS A C 1
ATOM 1584 O O . HIS A 1 193 ? -25.653 10.854 -1.013 1.00 61.69 193 HIS A O 1
ATOM 1590 N N . SER A 1 194 ? -23.461 10.716 -0.627 1.00 76.50 194 SER A N 1
ATOM 1591 C CA . SER A 1 194 ? -23.400 11.741 0.437 1.00 76.50 194 SER A CA 1
ATOM 1592 C C . SER A 1 194 ? -23.949 11.332 1.813 1.00 76.50 194 SER A C 1
ATOM 1594 O O . SER A 1 194 ? -24.167 12.193 2.668 1.00 76.50 194 SER A O 1
ATOM 1596 N N . LYS A 1 195 ? -24.122 10.031 2.078 1.00 89.50 195 LYS A N 1
ATOM 1597 C CA . LYS A 1 195 ? -24.386 9.511 3.431 1.00 89.50 195 LYS A CA 1
ATOM 1598 C C . LYS A 1 195 ? -23.091 9.255 4.208 1.00 89.50 195 LYS A C 1
ATOM 1600 O O . LYS A 1 195 ? -22.061 8.890 3.642 1.00 89.50 195 LYS A O 1
ATOM 1605 N N . PHE A 1 196 ? -23.165 9.396 5.531 1.00 95.81 196 PHE A N 1
ATOM 1606 C CA . PHE A 1 196 ? -22.136 8.906 6.445 1.00 95.81 196 PHE A CA 1
ATOM 1607 C C . PHE A 1 196 ? -22.477 7.489 6.911 1.00 95.81 196 PHE A C 1
ATOM 1609 O O . PHE A 1 196 ? -23.622 7.174 7.238 1.00 95.81 196 PHE A O 1
ATOM 1616 N N . VAL A 1 197 ? -21.465 6.633 6.958 1.00 96.38 197 VAL A N 1
ATOM 1617 C CA . VAL A 1 197 ? -21.560 5.229 7.373 1.00 96.38 197 VAL A CA 1
ATOM 1618 C C . VAL A 1 197 ? -20.509 4.931 8.433 1.00 96.38 197 VAL A C 1
ATOM 1620 O O . VAL A 1 197 ? -19.574 5.705 8.620 1.00 96.38 197 VAL A O 1
ATOM 1623 N N . SER A 1 198 ? -20.618 3.790 9.110 1.00 96.81 198 SER A N 1
ATOM 1624 C CA . SER A 1 198 ? -19.460 3.179 9.755 1.00 96.81 198 SER A CA 1
ATOM 1625 C C . SER A 1 198 ? -19.135 1.824 9.145 1.00 96.81 198 SER A C 1
ATOM 1627 O O . SER A 1 198 ? -20.012 0.964 9.041 1.00 96.81 198 SER A O 1
ATOM 1629 N N . VAL A 1 199 ? -17.873 1.640 8.755 1.00 96.62 199 VAL A N 1
ATOM 1630 C CA . VAL A 1 199 ? -17.374 0.458 8.046 1.00 96.62 199 VAL A CA 1
ATOM 1631 C C . VAL A 1 199 ? -16.425 -0.352 8.933 1.00 96.62 199 VAL A C 1
ATOM 1633 O O . VAL A 1 199 ? -15.601 0.203 9.664 1.00 96.62 199 VAL A O 1
ATOM 1636 N N . LYS A 1 200 ? -16.529 -1.685 8.872 1.00 96.19 200 LYS A N 1
ATOM 1637 C CA . LYS A 1 200 ? -15.673 -2.638 9.593 1.00 96.19 200 LYS A CA 1
ATOM 1638 C C . LYS A 1 200 ? -14.400 -2.954 8.800 1.00 96.19 200 LYS A C 1
ATOM 1640 O O . LYS A 1 200 ? -14.409 -3.807 7.913 1.00 96.19 200 LYS A O 1
ATOM 1645 N N . TYR A 1 201 ? -13.279 -2.343 9.180 1.00 92.50 201 TYR A N 1
ATOM 1646 C CA . TYR A 1 201 ? -11.948 -2.640 8.641 1.00 92.50 201 TYR A CA 1
ATOM 1647 C C . TYR A 1 201 ? -11.066 -3.303 9.709 1.00 92.50 201 TYR A C 1
ATOM 1649 O O . TYR A 1 201 ? -10.873 -2.757 10.792 1.00 92.50 201 TYR A O 1
ATOM 1657 N N . ASN A 1 202 ? -10.533 -4.500 9.429 1.00 89.19 202 ASN A N 1
ATOM 1658 C CA . ASN A 1 202 ? -9.714 -5.292 10.367 1.00 89.19 202 ASN A CA 1
ATOM 1659 C C . ASN A 1 202 ? -10.333 -5.399 11.782 1.00 89.19 202 ASN A C 1
ATOM 1661 O O . ASN A 1 202 ? -9.688 -5.099 12.787 1.00 89.19 202 ASN A O 1
ATOM 1665 N N . ASN A 1 203 ? -11.615 -5.783 11.846 1.00 88.81 203 ASN A N 1
ATOM 1666 C CA . ASN A 1 203 ? -12.439 -5.856 13.067 1.00 88.81 203 ASN A CA 1
ATOM 1667 C C . ASN A 1 203 ? -12.523 -4.554 13.890 1.00 88.81 203 ASN A C 1
ATOM 1669 O O . ASN A 1 203 ? -12.944 -4.574 15.043 1.00 88.81 203 ASN A O 1
ATOM 1673 N N . THR A 1 204 ? -12.174 -3.414 13.293 1.00 93.19 204 THR A N 1
ATOM 1674 C CA . THR A 1 204 ? -12.281 -2.082 13.890 1.00 93.19 204 THR A CA 1
ATOM 1675 C C . THR A 1 204 ? -13.264 -1.243 13.066 1.00 93.19 204 THR A C 1
ATOM 1677 O O . THR A 1 204 ? -13.171 -1.242 11.839 1.00 93.19 204 THR A O 1
ATOM 1680 N N . PRO A 1 205 ? -14.207 -0.522 13.692 1.00 96.19 205 PRO A N 1
ATOM 1681 C CA . PRO A 1 205 ? -15.087 0.389 12.982 1.00 96.19 205 PRO A CA 1
ATOM 1682 C C . PRO A 1 205 ? -14.402 1.734 12.745 1.00 96.19 205 PRO A C 1
ATOM 1684 O O . PRO A 1 205 ? -13.672 2.236 13.611 1.00 96.19 205 PRO A O 1
ATOM 1687 N N . TYR A 1 206 ? -14.698 2.339 11.603 1.00 96.81 206 TYR A N 1
ATOM 1688 C CA . TYR A 1 206 ? -14.344 3.715 11.256 1.00 96.81 206 TYR A CA 1
ATOM 1689 C C . TYR A 1 206 ? -15.595 4.421 10.719 1.00 96.81 206 TYR A C 1
ATOM 1691 O O . TYR A 1 206 ? -16.413 3.751 10.089 1.00 96.81 206 TYR A O 1
ATOM 1699 N N . PRO A 1 207 ? -15.835 5.705 11.032 1.00 96.94 207 PRO A N 1
ATOM 1700 C CA . PRO A 1 207 ? -16.873 6.496 10.384 1.00 96.94 207 PRO A CA 1
ATOM 1701 C C . PRO A 1 207 ? -16.337 7.032 9.056 1.00 96.94 207 PRO A C 1
ATOM 1703 O O . PRO A 1 207 ? -15.321 7.713 9.049 1.00 96.94 207 PRO A O 1
ATOM 1706 N N . ASP A 1 208 ? -17.015 6.761 7.951 1.00 96.62 208 ASP A N 1
ATOM 1707 C CA . ASP A 1 208 ? -16.555 7.115 6.607 1.00 96.62 208 ASP A CA 1
ATOM 1708 C C . ASP A 1 208 ? -17.688 7.794 5.813 1.00 96.62 208 ASP A C 1
ATOM 1710 O O . ASP A 1 208 ? -18.868 7.681 6.160 1.00 96.62 208 ASP A O 1
ATOM 1714 N N . TYR A 1 209 ? -17.343 8.532 4.755 1.00 95.81 209 TYR A N 1
ATOM 1715 C CA . TYR A 1 209 ? -18.303 9.260 3.909 1.00 95.81 209 TYR A CA 1
ATOM 1716 C C . TYR A 1 209 ? -18.446 8.587 2.542 1.00 95.81 209 TYR A C 1
ATOM 1718 O O . TYR A 1 209 ? -17.440 8.428 1.849 1.00 95.81 209 TYR A O 1
ATOM 1726 N N . VAL A 1 210 ? -19.670 8.234 2.138 1.00 95.31 210 VAL A N 1
ATOM 1727 C CA . VAL A 1 210 ? -19.967 7.605 0.839 1.00 95.31 210 VAL A CA 1
ATOM 1728 C C . VAL A 1 210 ? -19.918 8.652 -0.276 1.00 95.31 210 VAL A C 1
ATOM 1730 O O . VAL A 1 210 ? -20.749 9.559 -0.340 1.00 95.31 210 VAL A O 1
ATOM 1733 N N . GLU A 1 211 ? -18.933 8.517 -1.162 1.00 91.62 211 GLU A N 1
ATOM 1734 C CA . GLU A 1 211 ? -18.704 9.413 -2.300 1.00 91.62 211 GLU A CA 1
ATOM 1735 C C . GLU A 1 211 ? -19.249 8.827 -3.610 1.00 91.62 211 GLU A C 1
ATOM 1737 O O . GLU A 1 211 ? -19.734 9.582 -4.446 1.00 91.62 211 GLU A O 1
ATOM 1742 N N . ASP A 1 212 ? -19.205 7.500 -3.764 1.00 89.06 212 ASP A N 1
ATOM 1743 C CA . ASP A 1 212 ? -19.740 6.751 -4.909 1.00 89.06 212 ASP A CA 1
ATOM 1744 C C . ASP A 1 212 ? -20.176 5.337 -4.455 1.00 89.06 212 ASP A C 1
ATOM 1746 O O . ASP A 1 212 ? -19.905 4.949 -3.314 1.00 89.06 212 ASP A O 1
ATOM 1750 N N . GLY A 1 213 ? -20.846 4.559 -5.303 1.00 85.94 213 GLY A N 1
ATOM 1751 C CA . GLY A 1 213 ? -21.236 3.180 -4.988 1.00 85.94 213 GLY A CA 1
ATOM 1752 C C . GLY A 1 213 ? -22.167 2.537 -6.014 1.00 85.94 213 GLY A C 1
ATOM 1753 O O . GLY A 1 213 ? -22.822 3.236 -6.784 1.00 85.94 213 GLY A O 1
ATOM 1754 N N . ASP A 1 214 ? -22.226 1.207 -5.988 1.00 84.19 214 ASP A N 1
ATOM 1755 C CA . ASP A 1 214 ? -23.169 0.382 -6.750 1.00 84.19 214 ASP A CA 1
ATOM 1756 C C . ASP A 1 214 ? -23.911 -0.607 -5.833 1.00 84.19 214 ASP A C 1
ATOM 1758 O O . ASP A 1 214 ? -23.655 -0.681 -4.632 1.00 84.19 214 ASP A O 1
ATOM 1762 N N . SER A 1 215 ? -24.812 -1.410 -6.405 1.00 81.06 215 SER A N 1
ATOM 1763 C CA . SER A 1 215 ? -25.567 -2.482 -5.730 1.00 81.06 215 SER A CA 1
ATOM 1764 C C . SER A 1 215 ? -24.772 -3.433 -4.801 1.00 81.06 215 SER A C 1
ATOM 1766 O O . SER A 1 215 ? -25.372 -4.116 -3.964 1.00 81.06 215 SER A O 1
ATOM 1768 N N . SER A 1 216 ? -23.443 -3.508 -4.917 1.00 86.88 216 SER A N 1
ATOM 1769 C CA . SER A 1 216 ? -22.569 -4.472 -4.238 1.00 86.88 216 SER A CA 1
ATOM 1770 C C . SER A 1 216 ? -21.456 -3.845 -3.384 1.00 86.88 216 SER A C 1
ATOM 1772 O O . SER A 1 216 ? -21.225 -4.316 -2.261 1.00 86.88 216 SER A O 1
ATOM 1774 N N . ASP A 1 217 ? -20.807 -2.789 -3.880 1.00 91.44 217 ASP A N 1
ATOM 1775 C CA . ASP A 1 217 ? -19.653 -2.124 -3.267 1.00 91.44 217 ASP A CA 1
ATOM 1776 C C . ASP A 1 217 ? -19.886 -0.599 -3.150 1.00 91.44 217 ASP A C 1
ATOM 1778 O O . ASP A 1 217 ? -20.366 0.050 -4.077 1.00 91.44 217 ASP A O 1
ATOM 1782 N N . ILE A 1 218 ? -19.476 0.002 -2.027 1.00 92.94 218 ILE A N 1
ATOM 1783 C CA . ILE A 1 218 ? -19.444 1.460 -1.812 1.00 92.94 218 ILE A CA 1
ATOM 1784 C C . ILE A 1 218 ? -18.017 2.008 -1.869 1.00 92.94 218 ILE A C 1
ATOM 1786 O O . ILE A 1 218 ? -17.073 1.388 -1.373 1.00 92.94 218 ILE A O 1
ATOM 1790 N N . PHE A 1 219 ? -17.863 3.215 -2.410 1.00 94.00 219 PHE A N 1
ATOM 1791 C CA . PHE A 1 219 ? -16.615 3.971 -2.412 1.00 94.00 219 PHE A CA 1
ATOM 1792 C C . PHE A 1 219 ? -16.677 5.086 -1.371 1.00 94.00 219 PHE A C 1
ATOM 1794 O O . PHE A 1 219 ? -17.512 5.992 -1.450 1.00 94.00 219 PHE A O 1
ATOM 1801 N N . VAL A 1 220 ? -15.775 5.034 -0.391 1.00 95.12 220 VAL A N 1
ATOM 1802 C CA . VAL A 1 220 ? -15.777 5.972 0.735 1.00 95.12 220 VAL A CA 1
ATOM 1803 C C . VAL A 1 220 ? -14.503 6.797 0.826 1.00 95.12 220 VAL A C 1
ATOM 1805 O O . VAL A 1 220 ? -13.416 6.336 0.474 1.00 95.12 220 VAL A O 1
ATOM 1808 N N . VAL A 1 221 ? -14.635 8.003 1.378 1.00 95.12 221 VAL A N 1
ATOM 1809 C CA . VAL A 1 221 ? -13.522 8.770 1.947 1.00 95.12 221 VAL A CA 1
ATOM 1810 C C . VAL A 1 221 ? -13.374 8.367 3.412 1.00 95.12 221 VAL A C 1
ATOM 1812 O O . VAL A 1 221 ? -14.342 8.455 4.170 1.00 95.12 221 VAL A O 1
ATOM 1815 N N . CYS A 1 222 ? -12.175 7.942 3.810 1.00 95.31 222 CYS A N 1
ATOM 1816 C CA . CYS A 1 222 ? -11.946 7.307 5.110 1.00 95.31 222 CYS A CA 1
ATOM 1817 C C . CYS A 1 222 ? -11.608 8.322 6.221 1.00 95.31 222 CYS A C 1
ATOM 1819 O O . CYS A 1 222 ? -10.770 9.209 6.006 1.00 95.31 222 CYS A O 1
ATOM 1821 N N . MET A 1 223 ? -12.154 8.160 7.435 1.00 95.62 223 MET A N 1
ATOM 1822 C CA . MET A 1 223 ? -11.671 8.891 8.624 1.00 95.62 223 MET A CA 1
ATOM 1823 C C . MET A 1 223 ? -10.710 8.051 9.467 1.00 95.62 223 MET A C 1
ATOM 1825 O O . MET A 1 223 ? -10.863 6.847 9.648 1.00 95.62 223 MET A O 1
ATOM 1829 N N . HIS A 1 224 ? -9.704 8.701 10.051 1.00 93.69 224 HIS A N 1
ATOM 1830 C CA . HIS A 1 224 ? -8.699 8.052 10.898 1.00 93.69 224 HIS A CA 1
ATOM 1831 C C . HIS A 1 224 ? -8.980 8.314 12.383 1.00 93.69 224 HIS A C 1
ATOM 1833 O O . HIS A 1 224 ? -9.475 9.371 12.764 1.00 93.69 224 HIS A O 1
ATOM 1839 N N . ARG A 1 225 ? -8.675 7.348 13.256 1.00 93.25 225 ARG A N 1
ATOM 1840 C CA . ARG A 1 225 ? -9.018 7.395 14.691 1.00 93.25 225 ARG A CA 1
ATOM 1841 C C . ARG A 1 225 ? -8.022 8.216 15.516 1.00 93.25 225 ARG A C 1
ATOM 1843 O O . ARG A 1 225 ? -6.811 8.032 15.402 1.00 93.25 225 ARG A O 1
ATOM 1850 N N . VAL A 1 226 ? -8.517 9.053 16.434 1.00 91.44 226 VAL A N 1
ATOM 1851 C CA . VAL A 1 226 ? -7.675 9.817 17.375 1.00 91.44 226 VAL A CA 1
ATOM 1852 C C . VAL A 1 226 ? -7.280 8.950 18.580 1.00 91.44 226 VAL A C 1
ATOM 1854 O O . VAL A 1 226 ? -7.882 8.972 19.659 1.00 91.44 226 VAL A O 1
ATOM 1857 N N . GLY A 1 227 ? -6.206 8.183 18.392 1.00 87.88 227 GLY A N 1
ATOM 1858 C CA . GLY A 1 227 ? -5.606 7.313 19.405 1.00 87.88 227 GLY A CA 1
ATOM 1859 C C . GLY A 1 227 ? -6.024 5.842 19.291 1.00 87.88 227 GLY A C 1
ATOM 1860 O O . GLY A 1 227 ? -6.711 5.436 18.362 1.00 87.88 227 GLY A O 1
ATOM 1861 N N . ARG A 1 228 ? -5.564 5.021 20.245 1.00 85.75 228 ARG A N 1
ATOM 1862 C CA . ARG A 1 228 ? -5.613 3.542 20.168 1.00 85.75 228 ARG A CA 1
ATOM 1863 C C . ARG A 1 228 ? -6.841 2.883 20.818 1.00 85.75 228 ARG A C 1
ATOM 1865 O O . ARG A 1 228 ? -6.925 1.663 20.836 1.00 85.75 228 ARG A O 1
ATOM 1872 N N . LYS A 1 229 ? -7.739 3.668 21.415 1.00 87.75 229 LYS A N 1
ATOM 1873 C CA . LYS A 1 229 ? -8.881 3.183 22.209 1.00 87.75 229 LYS A CA 1
ATOM 1874 C C . LYS A 1 229 ? -10.115 2.991 21.316 1.00 87.75 229 LYS A C 1
ATOM 1876 O O . LYS A 1 229 ? -10.483 3.909 20.583 1.00 87.75 229 LYS A O 1
ATOM 1881 N N . LEU A 1 230 ? -10.724 1.806 21.359 1.00 85.12 230 LEU A N 1
ATOM 1882 C CA . LEU A 1 230 ? -11.861 1.410 20.515 1.00 85.12 230 LEU A CA 1
ATOM 1883 C C . LEU A 1 230 ? -13.147 2.161 20.907 1.00 85.12 230 LEU A C 1
ATOM 1885 O O . LEU A 1 230 ? -13.917 2.600 20.051 1.00 85.12 230 LEU A O 1
ATOM 1889 N N . GLU A 1 231 ? -13.303 2.394 22.207 1.00 87.38 231 GLU A N 1
ATOM 1890 C CA . GLU A 1 231 ? -14.369 3.168 22.835 1.00 87.38 231 GLU A CA 1
ATOM 1891 C C . GLU A 1 231 ? -14.315 4.670 22.507 1.00 87.38 231 GLU A C 1
ATOM 1893 O O . GLU A 1 231 ? -15.291 5.378 22.734 1.00 87.38 231 GLU A O 1
ATOM 1898 N N . LYS A 1 232 ? -13.202 5.177 21.951 1.00 91.62 232 LYS A N 1
ATOM 1899 C CA . LYS A 1 232 ? -13.133 6.569 21.492 1.00 91.62 232 LYS A CA 1
ATOM 1900 C C . LYS A 1 232 ? -13.896 6.753 20.184 1.00 91.62 232 LYS A C 1
ATOM 1902 O O . LYS A 1 232 ? -13.537 6.177 19.161 1.00 91.62 232 LYS A O 1
ATOM 1907 N N . ASN A 1 233 ? -14.856 7.662 20.241 1.00 95.75 233 ASN A N 1
ATOM 1908 C CA . ASN A 1 233 ? -15.717 8.165 19.176 1.00 95.75 233 ASN A CA 1
ATOM 1909 C C . ASN A 1 233 ? -15.114 9.358 18.392 1.00 95.75 233 ASN A C 1
ATOM 1911 O O . ASN A 1 233 ? -15.840 10.059 17.689 1.00 95.75 233 ASN A O 1
ATOM 1915 N N . VAL A 1 234 ? -13.803 9.612 18.518 1.00 96.44 234 VAL A N 1
ATOM 1916 C CA . VAL A 1 234 ? -13.127 10.801 17.962 1.00 96.44 234 VAL A CA 1
ATOM 1917 C C . VAL A 1 234 ? -12.186 10.440 16.810 1.00 96.44 234 VAL A C 1
ATOM 1919 O O . VAL A 1 234 ? -11.307 9.583 16.949 1.00 96.44 234 VAL A O 1
ATOM 1922 N N . PHE A 1 235 ? -12.343 11.145 15.691 1.00 97.06 235 PHE A N 1
ATOM 1923 C CA . PHE A 1 235 ? -11.725 10.858 14.394 1.00 97.06 235 PHE A CA 1
ATOM 1924 C C . PHE A 1 235 ? -11.216 12.132 13.705 1.00 97.06 235 PHE A C 1
ATOM 1926 O O . PHE A 1 235 ? -11.518 13.239 14.143 1.00 97.06 235 PHE A O 1
ATOM 1933 N N . PHE A 1 236 ? -10.433 11.994 12.636 1.00 95.75 236 PHE A N 1
ATOM 1934 C CA . PHE A 1 236 ? -9.917 13.102 11.830 1.00 95.75 236 PHE A CA 1
ATOM 1935 C C . PHE A 1 236 ? -9.839 12.737 10.344 1.00 95.75 236 PHE A C 1
ATOM 1937 O O . PHE A 1 236 ? -9.681 11.571 9.984 1.00 95.75 236 PHE A O 1
ATOM 1944 N N . TRP A 1 237 ? -9.899 13.748 9.475 1.00 94.00 237 TRP A N 1
ATOM 1945 C CA . TRP A 1 237 ? -9.655 13.585 8.040 1.00 94.00 237 TRP A CA 1
ATOM 1946 C C . TRP A 1 237 ? -8.150 13.659 7.727 1.00 94.00 237 TRP A C 1
ATOM 1948 O O . TRP A 1 237 ? -7.506 14.642 8.115 1.00 94.00 237 TRP A O 1
ATOM 1958 N N . PRO A 1 238 ? -7.565 12.689 6.999 1.00 89.75 238 PRO A N 1
ATOM 1959 C CA . PRO A 1 238 ? -6.173 12.756 6.553 1.00 89.75 238 PRO A CA 1
ATOM 1960 C C . PRO A 1 238 ? -5.878 14.002 5.692 1.00 89.75 238 PRO A C 1
ATOM 1962 O O . PRO A 1 238 ? -6.289 14.113 4.540 1.00 89.75 238 PRO A O 1
ATOM 1965 N N . LYS A 1 239 ? -5.140 14.966 6.262 1.00 82.31 239 LYS A N 1
ATOM 1966 C CA . LYS A 1 239 ? -4.905 16.300 5.666 1.00 82.31 239 LYS A CA 1
ATOM 1967 C C . LYS A 1 239 ? -4.076 16.308 4.376 1.00 82.31 239 LYS A C 1
ATOM 1969 O O . LYS A 1 239 ? -4.248 17.202 3.556 1.00 82.31 239 LYS A O 1
ATOM 1974 N N . ALA A 1 240 ? -3.122 15.386 4.232 1.00 80.44 240 ALA A N 1
ATOM 1975 C CA . ALA A 1 240 ? -2.117 15.444 3.163 1.00 80.44 240 ALA A CA 1
ATOM 1976 C C . ALA A 1 240 ? -2.579 14.792 1.849 1.00 80.44 240 ALA A C 1
ATOM 1978 O O . ALA A 1 240 ? -2.210 15.244 0.768 1.00 80.44 240 ALA A O 1
ATOM 1979 N N . ILE A 1 241 ? -3.362 13.718 1.954 1.00 80.75 241 ILE A N 1
ATOM 1980 C CA . ILE A 1 241 ? -3.943 12.940 0.857 1.00 80.75 241 ILE A CA 1
ATOM 1981 C C . ILE A 1 241 ? -5.287 12.441 1.389 1.00 80.75 241 ILE A C 1
ATOM 1983 O O . ILE A 1 241 ? -5.308 11.882 2.484 1.00 80.75 241 ILE A O 1
ATOM 1987 N N . LYS A 1 242 ? -6.388 12.621 0.644 1.00 88.19 242 LYS A N 1
ATOM 1988 C CA . LYS A 1 242 ? -7.662 11.972 0.989 1.00 88.19 242 LYS A CA 1
ATOM 1989 C C . LYS A 1 242 ? -7.473 10.459 0.896 1.00 88.19 242 LYS A C 1
ATOM 1991 O O . LYS A 1 242 ? -7.251 9.951 -0.202 1.00 88.19 242 LYS A O 1
ATOM 1996 N N . ASP A 1 243 ? -7.565 9.774 2.028 1.00 89.81 243 ASP A N 1
ATOM 1997 C CA . ASP A 1 243 ? -7.654 8.319 2.061 1.00 89.81 243 ASP A CA 1
ATOM 1998 C C . ASP A 1 243 ? -9.032 7.892 1.537 1.00 89.81 243 ASP A C 1
ATOM 2000 O O . ASP A 1 243 ? -10.038 8.536 1.854 1.00 89.81 243 ASP A O 1
ATOM 2004 N N . LYS A 1 244 ? -9.065 6.876 0.674 1.00 93.50 244 LYS A N 1
ATOM 2005 C CA . LYS A 1 244 ? -10.276 6.410 -0.008 1.00 93.50 244 LYS A CA 1
ATOM 2006 C C . LYS A 1 244 ? -10.200 4.917 -0.289 1.00 93.50 244 LYS A C 1
ATOM 2008 O O . LYS A 1 244 ? -9.159 4.435 -0.737 1.00 93.50 244 LYS A O 1
ATOM 2013 N N . CYS A 1 245 ? -11.306 4.205 -0.107 1.00 93.25 245 CYS A N 1
ATOM 2014 C CA . CYS A 1 245 ? -11.360 2.758 -0.292 1.00 93.25 245 CYS A CA 1
ATOM 2015 C C . CYS A 1 245 ? -12.707 2.301 -0.869 1.00 93.25 245 CYS A C 1
ATOM 2017 O O . CYS A 1 245 ? -13.719 2.979 -0.703 1.00 93.25 245 CYS A O 1
ATOM 2019 N N . TRP A 1 246 ? -12.704 1.136 -1.518 1.00 94.25 246 TRP A N 1
ATOM 2020 C CA . TRP A 1 246 ? -13.915 0.399 -1.877 1.00 94.25 246 TRP A CA 1
ATOM 2021 C C . TRP A 1 246 ? -14.197 -0.665 -0.814 1.00 94.25 246 TRP A C 1
ATOM 2023 O O . TRP A 1 246 ? -13.289 -1.401 -0.418 1.00 94.25 246 TRP A O 1
ATOM 2033 N N . TYR A 1 247 ? -15.449 -0.763 -0.376 1.00 94.12 247 TYR A N 1
ATOM 2034 C CA . TYR A 1 247 ? -15.903 -1.748 0.598 1.00 94.12 247 TYR A CA 1
ATOM 2035 C C . TYR A 1 247 ? -17.239 -2.356 0.183 1.00 94.12 247 TYR A C 1
ATOM 2037 O O . TYR A 1 24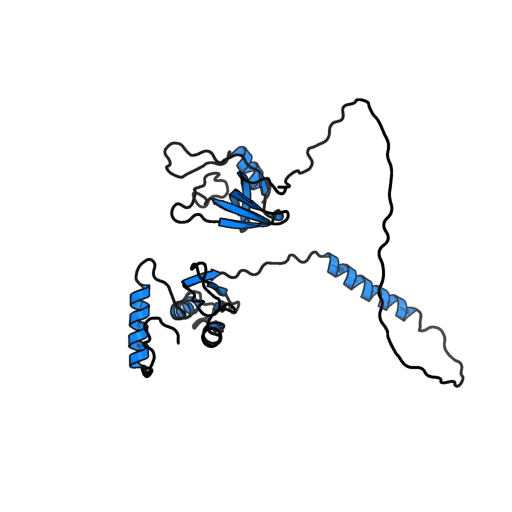7 ? -18.173 -1.637 -0.153 1.00 94.12 247 TYR A O 1
ATOM 2045 N N . LYS A 1 248 ? -17.361 -3.674 0.337 1.00 93.00 248 LYS A N 1
ATOM 2046 C CA . LYS A 1 248 ? -18.634 -4.386 0.198 1.00 93.00 248 LYS A CA 1
ATOM 2047 C C . LYS A 1 248 ? -19.691 -3.851 1.151 1.00 93.00 248 LYS A C 1
ATOM 2049 O O . LYS A 1 248 ? -19.387 -3.546 2.307 1.00 93.00 248 LYS A O 1
ATOM 2054 N N . HIS A 1 249 ? -20.948 -3.877 0.710 1.00 91.31 249 HIS A N 1
ATOM 2055 C CA . HIS A 1 249 ? -22.107 -3.600 1.563 1.00 91.31 249 HIS A CA 1
ATOM 2056 C C . HIS A 1 249 ? -22.101 -4.417 2.876 1.00 91.31 249 HIS A C 1
ATOM 2058 O O . HIS A 1 249 ? -22.483 -3.896 3.922 1.00 91.31 249 HIS A O 1
ATOM 2064 N N . ASP A 1 250 ? -21.561 -5.645 2.877 1.00 93.31 250 ASP A N 1
ATOM 2065 C CA . ASP A 1 250 ? -21.427 -6.498 4.075 1.00 93.31 250 ASP A CA 1
ATOM 2066 C C . ASP A 1 250 ? -20.402 -6.002 5.125 1.00 93.31 250 ASP A C 1
ATOM 2068 O O . ASP A 1 250 ? -20.227 -6.628 6.173 1.00 93.31 250 ASP A O 1
ATOM 2072 N N . LYS A 1 251 ? -19.701 -4.892 4.860 1.00 95.12 251 LYS A N 1
ATOM 2073 C CA . LYS A 1 251 ? -18.804 -4.220 5.814 1.00 95.12 251 LYS A CA 1
ATOM 2074 C C . LYS A 1 251 ? -19.444 -3.009 6.489 1.00 95.12 251 LYS A C 1
ATOM 2076 O O . LYS A 1 251 ? -18.851 -2.495 7.438 1.00 95.12 251 LYS A O 1
ATOM 2081 N N . ILE A 1 252 ? -20.625 -2.568 6.053 1.00 94.38 252 ILE A N 1
ATOM 2082 C CA . ILE A 1 252 ? -21.361 -1.475 6.697 1.00 94.38 252 ILE A CA 1
ATOM 2083 C C . ILE A 1 252 ? -21.977 -1.986 8.000 1.00 94.38 252 ILE A C 1
ATOM 2085 O O . ILE A 1 252 ? -22.796 -2.900 8.011 1.00 94.38 252 ILE A O 1
ATOM 2089 N N . LEU A 1 253 ? -21.599 -1.366 9.114 1.00 95.31 253 LEU A N 1
ATOM 2090 C CA . LEU A 1 253 ? -22.168 -1.643 10.430 1.00 95.31 253 LEU A CA 1
ATOM 2091 C C . LEU A 1 253 ? -23.441 -0.825 10.659 1.00 95.31 253 LEU A C 1
ATOM 2093 O O . LEU A 1 253 ? -24.421 -1.335 11.200 1.00 95.31 253 LEU A O 1
ATOM 2097 N N . ALA A 1 254 ? -23.436 0.446 10.262 1.00 94.81 254 ALA A N 1
ATOM 2098 C CA . ALA A 1 254 ? -24.589 1.336 10.339 1.00 94.81 254 ALA A CA 1
ATOM 2099 C C . ALA A 1 254 ? -24.428 2.524 9.384 1.00 94.81 254 ALA A C 1
ATOM 2101 O O . ALA A 1 254 ? -23.307 2.966 9.130 1.00 94.81 254 ALA A O 1
ATOM 2102 N N . ILE A 1 255 ? -25.549 3.096 8.948 1.00 94.25 255 ILE A N 1
ATOM 2103 C CA . ILE A 1 255 ? -25.612 4.507 8.544 1.00 94.25 255 ILE A CA 1
ATOM 2104 C C . ILE A 1 255 ? -25.551 5.357 9.827 1.00 94.25 255 ILE A C 1
ATOM 2106 O O . ILE A 1 255 ? -26.153 4.989 10.839 1.00 94.25 255 ILE A O 1
ATOM 2110 N N . ILE A 1 256 ? -24.808 6.465 9.817 1.00 95.62 256 ILE A N 1
ATOM 2111 C CA . ILE A 1 256 ? -24.610 7.342 10.985 1.00 95.62 256 ILE A CA 1
ATOM 2112 C C . ILE A 1 256 ? -24.857 8.820 10.622 1.00 95.62 256 ILE A C 1
ATOM 2114 O O . ILE A 1 256 ? -24.752 9.185 9.452 1.00 95.62 256 ILE A O 1
ATOM 2118 N N . PRO A 1 257 ? -25.159 9.702 11.594 1.00 95.31 257 PRO A N 1
ATOM 2119 C CA . PRO A 1 257 ? -25.153 11.149 11.368 1.00 95.31 257 PRO A CA 1
ATOM 2120 C C . PRO A 1 257 ? -23.748 11.676 11.037 1.00 95.31 257 PRO A C 1
ATOM 2122 O O . PRO A 1 257 ? -22.750 11.064 11.422 1.00 95.31 257 PRO A O 1
ATOM 2125 N N . GLU A 1 258 ? -23.666 12.852 10.406 1.00 95.81 258 GLU A N 1
ATOM 2126 C CA . GLU A 1 258 ? -22.389 13.542 10.172 1.00 95.81 258 GLU A CA 1
ATOM 2127 C C . GLU A 1 258 ? -21.603 13.739 11.493 1.00 95.81 258 GLU A C 1
ATOM 2129 O O . GLU A 1 258 ? -22.146 14.298 12.457 1.00 95.81 258 GLU A O 1
ATOM 2134 N N . PRO A 1 259 ? -20.325 13.311 11.562 1.00 96.81 259 PRO A N 1
ATOM 2135 C CA . PRO A 1 259 ? -19.470 13.534 12.723 1.00 96.81 259 PRO A CA 1
ATOM 2136 C C . PRO A 1 259 ? -19.290 15.029 13.028 1.00 96.81 259 PRO A C 1
ATOM 2138 O O . PRO A 1 259 ? -18.861 15.817 12.188 1.00 96.81 259 PRO A O 1
ATOM 2141 N N . LYS A 1 260 ? -19.573 15.440 14.266 1.00 96.56 260 LYS A N 1
ATOM 2142 C CA . LYS A 1 260 ? -19.585 16.850 14.686 1.00 96.56 260 LYS A CA 1
ATOM 2143 C C . LYS A 1 260 ? -18.156 17.345 14.930 1.00 96.56 260 LYS A C 1
ATOM 2145 O O . LYS A 1 260 ? -17.421 16.754 15.716 1.00 96.56 260 LYS A O 1
ATOM 2150 N N . ARG A 1 261 ? -17.738 18.449 14.300 1.00 96.06 261 ARG A N 1
ATOM 2151 C CA . ARG A 1 261 ? -16.385 19.015 14.494 1.00 96.06 261 ARG A CA 1
ATOM 2152 C C . ARG A 1 261 ? -16.175 19.499 15.936 1.00 96.06 261 ARG A C 1
ATOM 2154 O O . ARG A 1 261 ? -16.958 20.299 16.449 1.00 96.06 261 ARG A O 1
ATOM 2161 N N . ILE A 1 262 ? -15.089 19.062 16.574 1.00 95.00 262 ILE A N 1
ATOM 2162 C CA . ILE A 1 262 ? -14.797 19.369 17.982 1.00 95.00 262 ILE A CA 1
ATOM 2163 C C . ILE A 1 262 ? -14.327 20.822 18.132 1.00 95.00 262 ILE A C 1
ATOM 2165 O O . ILE A 1 262 ? -13.376 21.259 17.477 1.00 95.00 262 ILE A O 1
ATOM 2169 N N . LYS A 1 263 ? -14.963 21.574 19.041 1.00 91.94 263 LYS A N 1
ATOM 2170 C CA . LYS A 1 263 ? -14.581 22.961 19.361 1.00 91.94 263 LYS A CA 1
ATOM 2171 C C . LYS A 1 263 ? -13.128 23.020 19.850 1.00 91.94 263 LYS A C 1
ATOM 2173 O O . LYS A 1 263 ? -12.738 22.271 20.737 1.00 91.94 263 LYS A O 1
ATOM 2178 N N . GLY A 1 264 ? -12.339 23.927 19.277 1.00 86.81 264 GLY A N 1
ATOM 2179 C CA . GLY A 1 264 ? -10.916 24.090 19.600 1.00 86.81 264 GLY A CA 1
ATOM 2180 C C . GLY A 1 264 ? -9.964 23.139 18.861 1.00 86.81 264 GLY A C 1
ATOM 2181 O O . GLY A 1 264 ? -8.758 23.356 18.918 1.00 86.81 264 GLY A O 1
ATOM 2182 N N . SER A 1 265 ? -10.466 22.142 18.120 1.00 87.00 265 SER A N 1
ATOM 2183 C CA . SER A 1 265 ? -9.642 21.351 17.197 1.00 87.00 265 SER A CA 1
ATOM 2184 C C . SER A 1 265 ? -9.708 21.902 15.770 1.00 87.00 265 SER A C 1
ATOM 2186 O O . SER A 1 265 ? -10.731 22.435 15.333 1.00 87.00 265 SER A O 1
ATOM 2188 N N . SER A 1 266 ? -8.617 21.756 15.010 1.00 82.50 266 SER A N 1
ATOM 2189 C CA . SER A 1 266 ? -8.610 22.109 13.586 1.00 82.50 266 SER A CA 1
ATOM 2190 C C . SER A 1 266 ? -9.309 21.050 12.723 1.00 82.50 266 SER A C 1
ATOM 2192 O O . SER A 1 266 ? -9.841 21.370 11.660 1.00 82.50 266 SER A O 1
ATOM 2194 N N . ASP A 1 267 ? -9.316 19.803 13.192 1.00 89.75 267 ASP A N 1
ATOM 2195 C CA . ASP A 1 267 ? -9.396 18.602 12.359 1.00 89.75 267 ASP A CA 1
ATOM 2196 C C . ASP A 1 267 ? -9.976 17.367 13.059 1.00 89.75 267 ASP A C 1
ATOM 2198 O O . ASP A 1 267 ? -10.190 16.361 12.388 1.00 89.75 267 ASP A O 1
ATOM 2202 N N . CYS A 1 268 ? -10.263 17.436 14.362 1.00 94.62 268 CYS A N 1
ATOM 2203 C CA . CYS A 1 268 ? -10.967 16.369 15.070 1.00 94.62 268 CYS A CA 1
ATOM 2204 C C . CYS A 1 268 ? -12.487 16.536 14.956 1.00 94.62 268 CYS A C 1
ATOM 2206 O O . CYS A 1 268 ? -13.026 17.634 15.117 1.00 94.62 268 CYS A O 1
ATOM 2208 N N . TYR A 1 269 ? -13.165 15.413 14.765 1.00 97.06 269 TYR A N 1
ATOM 2209 C CA . TYR A 1 269 ? -14.610 15.266 14.668 1.00 97.06 269 TYR A CA 1
ATOM 2210 C C . TYR A 1 269 ? -15.062 14.144 15.603 1.00 97.06 269 TYR A C 1
ATOM 2212 O O . TYR A 1 269 ? -14.294 13.230 15.907 1.00 97.06 269 TYR A O 1
ATOM 2220 N N . GLU A 1 270 ? -16.303 14.217 16.056 1.00 97.06 270 GLU A N 1
ATOM 2221 C CA . GLU A 1 270 ? -16.890 13.322 17.041 1.00 97.06 270 GLU A CA 1
ATOM 2222 C C . GLU A 1 270 ? -18.149 12.658 16.475 1.00 97.06 270 GLU A C 1
ATOM 2224 O O . GLU A 1 270 ? -19.101 13.339 16.089 1.00 97.06 270 GLU A O 1
ATOM 2229 N N . VAL A 1 271 ? -18.167 11.324 16.438 1.00 97.25 271 VAL A N 1
ATOM 2230 C CA . VAL A 1 271 ? -19.416 10.571 16.258 1.00 97.25 271 VAL A CA 1
ATOM 2231 C C . VAL A 1 271 ? -20.180 10.631 17.574 1.00 97.25 271 VAL A C 1
ATOM 2233 O O . VAL A 1 271 ? -19.580 10.519 18.644 1.00 97.25 271 VAL A O 1
ATOM 2236 N N . ASP A 1 272 ? -21.499 10.797 17.515 1.00 95.88 272 ASP A N 1
ATOM 2237 C CA . ASP A 1 272 ? -22.330 10.842 18.718 1.00 95.88 272 ASP A CA 1
ATOM 2238 C C . ASP A 1 272 ? -22.076 9.611 19.625 1.00 95.88 272 ASP A C 1
ATOM 2240 O O . ASP A 1 272 ? -22.122 8.488 19.114 1.00 95.88 272 ASP A O 1
ATOM 2244 N N . PRO A 1 273 ? -21.792 9.773 20.936 1.00 96.12 273 PRO A N 1
ATOM 2245 C CA . PRO A 1 273 ? -21.415 8.658 21.807 1.00 96.12 273 PRO A CA 1
ATOM 2246 C C . PRO A 1 273 ? -22.430 7.508 21.847 1.00 96.12 273 PRO A C 1
ATOM 2248 O O . PRO A 1 273 ? -22.033 6.349 21.984 1.00 96.12 273 PRO A O 1
ATOM 2251 N N . VAL A 1 274 ? -23.729 7.804 21.709 1.00 96.12 274 VAL A N 1
ATOM 2252 C CA . VAL A 1 274 ? -24.787 6.781 21.732 1.00 96.12 274 VAL A CA 1
ATOM 2253 C C . VAL A 1 274 ? -24.761 5.978 20.434 1.00 96.12 274 VAL A C 1
ATOM 2255 O O . VAL A 1 274 ? -24.700 4.749 20.471 1.00 96.12 274 VAL A O 1
ATOM 2258 N N . ILE A 1 275 ? -24.701 6.667 19.289 1.00 95.00 275 ILE A N 1
ATOM 2259 C CA . ILE A 1 275 ? -24.554 6.040 17.967 1.00 95.00 275 ILE A CA 1
ATOM 2260 C C . ILE A 1 275 ? -23.253 5.232 17.894 1.00 95.00 275 ILE A C 1
ATOM 2262 O O . ILE A 1 275 ? -23.245 4.115 17.381 1.00 95.00 275 ILE A O 1
ATOM 2266 N N . TRP A 1 276 ? -22.159 5.750 18.459 1.00 96.69 276 TRP A N 1
ATOM 2267 C CA . TRP A 1 276 ? -20.884 5.041 18.491 1.00 96.69 276 TRP A CA 1
ATOM 2268 C C . TRP A 1 276 ? -20.960 3.750 19.314 1.00 96.69 276 TRP A C 1
ATOM 2270 O O . TRP A 1 276 ? -20.491 2.711 18.858 1.00 96.69 276 TRP A O 1
ATOM 2280 N N . SER A 1 277 ? -21.624 3.772 20.473 1.00 95.50 277 SER A N 1
ATOM 2281 C CA . SER A 1 277 ? -21.898 2.562 21.260 1.00 95.50 277 SER A CA 1
ATOM 2282 C C . SER A 1 277 ? -22.718 1.531 20.464 1.00 95.50 277 SER A C 1
ATOM 2284 O O . SER A 1 277 ? -22.375 0.350 20.432 1.00 95.50 277 SER A O 1
ATOM 2286 N N . MET A 1 278 ? -23.739 1.975 19.719 1.00 95.31 278 MET A N 1
ATOM 2287 C CA . MET A 1 278 ? -24.526 1.100 18.835 1.00 95.31 278 MET A CA 1
ATOM 2288 C C . MET A 1 278 ? -23.701 0.496 17.685 1.00 95.31 278 MET A C 1
ATOM 2290 O O . MET A 1 278 ? -23.960 -0.640 17.294 1.00 95.31 278 MET A O 1
ATOM 2294 N N . VAL A 1 279 ? -22.700 1.214 17.161 1.00 95.94 279 VAL A N 1
ATOM 2295 C CA . VAL A 1 279 ? -21.740 0.689 16.170 1.00 95.94 279 VAL A CA 1
ATOM 2296 C C . VAL A 1 279 ? -20.799 -0.346 16.797 1.00 95.94 279 VAL A C 1
ATOM 2298 O O . VAL A 1 279 ? -20.560 -1.391 16.195 1.00 95.94 279 VAL A O 1
ATOM 2301 N N . LEU A 1 280 ? -20.287 -0.096 18.008 1.00 95.19 280 LEU A N 1
ATOM 2302 C CA . LEU A 1 280 ? -19.412 -1.039 18.718 1.00 95.19 280 LEU A CA 1
ATOM 2303 C C . LEU A 1 280 ? -20.121 -2.359 19.058 1.00 95.19 280 LEU A C 1
ATOM 2305 O O . LEU A 1 280 ? -19.499 -3.415 18.981 1.00 95.19 280 LEU A O 1
ATOM 2309 N N . ASN A 1 281 ? -21.424 -2.316 19.346 1.00 94.44 281 ASN A N 1
ATOM 2310 C CA . ASN A 1 281 ? -22.250 -3.498 19.618 1.00 94.44 281 ASN A CA 1
ATOM 2311 C C . ASN A 1 281 ? -22.530 -4.381 18.376 1.00 94.44 281 ASN A C 1
ATOM 2313 O O . ASN A 1 281 ? -23.237 -5.380 18.497 1.00 94.44 281 ASN A O 1
ATOM 2317 N N . LYS A 1 282 ? -22.006 -4.027 17.191 1.00 90.56 282 LYS A N 1
ATOM 2318 C CA . LYS A 1 282 ? -22.133 -4.787 15.930 1.00 90.56 282 LYS A CA 1
ATOM 2319 C C . LYS A 1 282 ? -20.809 -5.422 15.447 1.00 90.56 282 LYS A C 1
ATOM 2321 O O . LYS A 1 282 ? -20.729 -5.884 14.305 1.00 90.56 282 LYS A O 1
ATOM 2326 N N . LEU A 1 283 ? -19.753 -5.400 16.268 1.00 84.88 283 LEU A N 1
ATOM 2327 C CA . LEU A 1 283 ? -18.421 -5.942 15.944 1.00 84.88 283 LEU A CA 1
ATOM 2328 C C . LEU A 1 283 ? -18.296 -7.451 16.187 1.00 84.88 283 LEU A C 1
ATOM 2330 O O . LEU A 1 283 ? -17.603 -8.070 15.345 1.00 84.88 283 LEU A O 1
#

Sequence (283 aa):
MYSDEYEHGTVLTDRVIEDIFEQEIMKVRKSKSIVGIWQMFALSSVLKRPIFSVYPKKGNPVVRKDLHMRIESRNEVSSIPLYIMWTTTRKNMPNAHWVPNHFVPVLQIQHQTTNEQTEASKLKDITQITNNKNKENQGDEEHAEHTHDNKNVCDTGKYDQIETTIHDQNDTPNNLYEQEHPQNENKIVDGDHSKFVSVKYNNTPYPDYVEDGDSSDIFVVCMHRVGRKLEKNVFFWPKAIKDKCWYKHDKILAIIPEPKRIKGSSDCYEVDPVIWSMVLNKL

pLDDT: mean 74.82, std 25.55, range [24.36, 97.44]

Foldseek 3Di:
DDDPPDDPPDDDDPVVVVVSVVVLVVQCPDPPGFHDVVVVLVVLQVVLEKAQQCEDPFEDVVVCVVRRGIRHYPHHPDHDYWYKYFDDPDPPADRHRDDGRDIDTDDDDPDPPDCVVVVVVVVVVVVVVVVVVVPPPDDDDDDDDDDDDDDDDDDDDDDDDDDDDDDDDDDDDDDDDDDDDDPDPLDDAAPNAQFWFWFQDPNATWIWHFHHDHRWKTKTFTWADDDDDRLFQKTFADPPDGDMDIDTSVGTLGTFPDFDDDPPDPTMTGGDSVVSVSSNVSD

Radius of gyration: 31.64 Å; chains: 1; bounding box: 92×93×57 Å

Secondary structure (DSSP, 8-state):
---TT--TT----HHHHHHHHHHHHHHHTSTT----HHHHHHHHHHTTS-EEEE--S-S-HHHHHHHSSEE--SS-S--SPEEEEEE---SS--GGG----EEEE---------THHHHHHHHHHHHHHHHHTTSSS----------------------------------------------------TT-TT-EEEEEETTEEEEEEEEEE-SSEEEEEEPEESSS-TT--EEE--SSS--EEEEEGGGEEEEEPPPEEPTT-SSEEE--HHHHHHHHTT-

InterPro domains:
  IPR047273 Vertnin-like, ovarian tumor domain [cd22791] (18-107)